Protein AF-A0A813DC75-F1 (afdb_monomer)

Foldseek 3Di:
DLVVVLLVVLVVCLVPAQVDQVNQCVQQVNPPVGSDRDDSVRQSLQWWWFWFVVHPDPDTDIDTDGDDDDPVVVVCLVVCVPCHPLGTQTSVLVVQQVVVCVVVVPDVPVVPPPDDSVNVQCCCCVVPVRHSCVRSVVSSVSNVVSCVVRPNDDLVNDQWDADPQWTAGSPPRHTDNVDGPVNVVVVVCLVVVLVVFDADPVRHGDDDDPPCPPPDPVPPPDPPD

Secondary structure (DSSP, 8-state):
-HHHHHHHHHHHHIIIIIT-HHHHHHHTTT-GGGSSPPPHHHHHHTEEEEEESS-SSSS---EEEESSPPHHHHHHHHTT-SS-TTTEEEHHHHHHHHHHHHHTT--GGG--TT--HHHHHHHHHHHH---HHHHHHHHHHHHHHHHHHH----GGG-SEEEETTEEEETTT--EETT--HHHHHHHHHHHHHTTTPPB-TTSPBPS-S-S---SSGGGS--S--

Organism: Polarella glacialis (NCBI:txid89957)

Sequence (225 aa):
MLELLYSSAAKACLENYWRDESFREFYLGGKAKWKKLPNESELLAMTVAGMNYPPSQYQLHLQFIHGPLLPFHYALFLEGGHFHYKRFFPYSFLLASLKALEDDNRDFRHCHPDYDIDFIIDEMEKFYGISYDTHWHAMISQTKQMQETYAPWVEKDLEYRIVGNQAFDAQTGFHHPEITVKSLQTSDVKRIQSYGRPYDTDEKPSGGYYNFPAENPKELQDWTE

Radius of gyration: 20.56 Å; Cα contacts (8 Å, |Δi|>4): 202; chains: 1; bounding box: 59×41×56 Å

Structure (mmCIF, N/CA/C/O backbone):
data_AF-A0A813DC75-F1
#
_entry.id   AF-A0A813DC75-F1
#
loop_
_atom_site.group_PDB
_atom_site.id
_atom_site.type_symbol
_atom_site.label_atom_id
_atom_site.label_alt_id
_atom_site.label_comp_id
_atom_site.label_asym_id
_atom_site.label_entity_id
_atom_site.label_seq_id
_atom_site.pdbx_PDB_ins_code
_atom_site.Cartn_x
_atom_site.Cartn_y
_atom_site.Cartn_z
_atom_site.occupancy
_atom_site.B_iso_or_equiv
_atom_site.auth_seq_id
_atom_site.auth_comp_id
_atom_site.auth_asym_id
_atom_site.auth_atom_id
_atom_site.pdbx_PDB_model_num
ATOM 1 N N . MET A 1 1 ? -6.627 7.542 18.689 1.00 66.19 1 MET A N 1
ATOM 2 C CA . MET A 1 1 ? -5.455 6.669 18.431 1.00 66.19 1 MET A CA 1
ATOM 3 C C . MET A 1 1 ? -5.089 6.527 16.949 1.00 66.19 1 MET A C 1
ATOM 5 O O . MET A 1 1 ? -4.053 7.041 16.545 1.00 66.19 1 MET A O 1
ATOM 9 N N . LEU A 1 2 ? -5.897 5.854 16.118 1.00 67.56 2 LEU A N 1
ATOM 10 C CA . LEU A 1 2 ? -5.494 5.511 14.743 1.00 67.56 2 LEU A CA 1
ATOM 11 C C . LEU A 1 2 ? -5.197 6.722 13.848 1.00 67.56 2 LEU A C 1
ATOM 13 O O . LEU A 1 2 ? -4.273 6.652 13.042 1.00 67.56 2 LEU A O 1
ATOM 17 N N . GLU A 1 3 ? -5.948 7.820 13.965 1.00 74.56 3 GLU A N 1
ATOM 18 C CA . GLU A 1 3 ? -5.697 9.047 13.185 1.00 74.56 3 GLU A CA 1
ATOM 19 C C . GLU A 1 3 ? -4.359 9.697 13.555 1.00 74.56 3 GLU A C 1
ATOM 21 O O . GLU A 1 3 ? -3.618 10.149 12.682 1.00 74.56 3 GLU A O 1
ATOM 26 N N . LEU A 1 4 ? -4.012 9.677 14.846 1.00 77.69 4 LEU A N 1
ATOM 27 C CA . LEU A 1 4 ? -2.727 10.165 15.336 1.00 77.69 4 LEU A CA 1
ATOM 28 C C . LEU A 1 4 ? -1.582 9.311 14.787 1.00 77.69 4 LEU A C 1
ATOM 30 O O . LEU A 1 4 ? -0.591 9.858 14.319 1.00 77.69 4 LEU A O 1
ATOM 34 N N . LEU A 1 5 ? -1.745 7.984 14.775 1.00 75.56 5 LEU A N 1
ATOM 35 C CA . LEU A 1 5 ? -0.757 7.062 14.212 1.00 75.56 5 LEU A CA 1
ATOM 36 C C . LEU A 1 5 ? -0.547 7.304 12.708 1.00 75.56 5 LEU A C 1
ATOM 38 O O . LEU A 1 5 ? 0.587 7.318 12.234 1.00 75.56 5 LEU A O 1
ATOM 42 N N . TYR A 1 6 ? -1.629 7.574 11.976 1.00 75.44 6 TYR A N 1
ATOM 43 C CA . TYR A 1 6 ? -1.592 7.892 10.548 1.00 75.44 6 TYR A CA 1
ATOM 44 C C . TYR A 1 6 ? -0.864 9.220 10.263 1.00 75.44 6 TYR A C 1
ATOM 46 O O . TYR A 1 6 ? 0.012 9.274 9.398 1.00 75.44 6 TYR A O 1
ATOM 54 N N . SER A 1 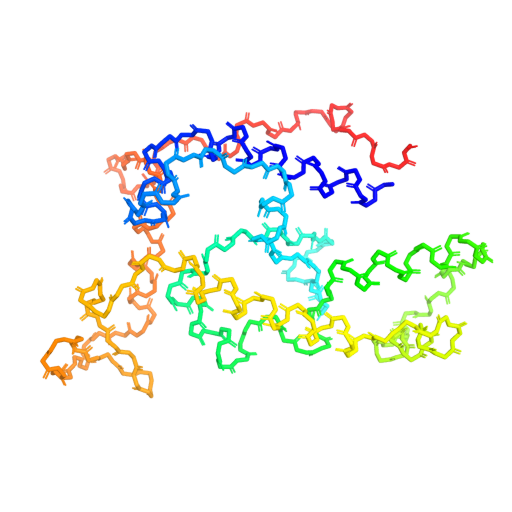7 ? -1.155 10.271 11.042 1.00 78.94 7 SER A N 1
ATOM 55 C CA . SER A 1 7 ? -0.458 11.567 10.963 1.00 78.94 7 SER A CA 1
ATOM 56 C C . SER A 1 7 ? 1.021 11.454 11.350 1.00 78.94 7 SER A C 1
ATOM 58 O O . SER A 1 7 ? 1.891 11.996 10.667 1.00 78.94 7 SER A O 1
ATOM 60 N N . SER A 1 8 ? 1.338 10.714 12.416 1.00 81.19 8 SER A N 1
ATOM 61 C CA . SER A 1 8 ? 2.719 10.504 12.865 1.00 81.19 8 SER A CA 1
ATOM 62 C C . SER A 1 8 ? 3.550 9.732 11.839 1.00 81.19 8 SER A C 1
ATOM 64 O O . SER A 1 8 ? 4.699 10.100 11.597 1.00 81.19 8 SER A O 1
ATOM 66 N N . ALA A 1 9 ? 2.973 8.727 11.171 1.00 79.94 9 ALA A N 1
ATOM 67 C CA . ALA A 1 9 ? 3.636 8.026 10.070 1.00 79.94 9 ALA A CA 1
ATOM 68 C C . ALA A 1 9 ? 3.943 8.973 8.896 1.00 79.94 9 ALA A C 1
ATOM 70 O O . ALA A 1 9 ? 5.069 8.997 8.393 1.00 79.94 9 ALA A O 1
ATOM 71 N N . ALA A 1 10 ? 2.980 9.816 8.505 1.00 81.62 10 ALA A N 1
ATOM 72 C CA . ALA A 1 10 ? 3.176 10.807 7.448 1.00 81.62 10 ALA A CA 1
ATOM 73 C C . ALA A 1 10 ? 4.284 11.815 7.795 1.00 81.62 10 ALA A C 1
ATOM 75 O O . ALA A 1 10 ? 5.153 12.088 6.964 1.00 81.62 10 ALA A O 1
ATOM 76 N N . LYS A 1 11 ? 4.302 12.322 9.035 1.00 81.50 11 LYS A N 1
ATOM 77 C CA . LYS A 1 11 ? 5.344 13.232 9.539 1.00 81.50 11 LYS A CA 1
ATOM 78 C C . LYS A 1 11 ? 6.722 12.582 9.538 1.00 81.50 11 LYS A C 1
ATOM 80 O O . LYS A 1 11 ? 7.661 13.167 9.003 1.00 81.50 11 LYS A O 1
ATOM 85 N N . ALA A 1 12 ? 6.835 11.356 10.048 1.00 82.00 12 ALA A N 1
ATOM 86 C CA . ALA A 1 12 ? 8.095 10.621 10.056 1.00 82.00 12 ALA A CA 1
ATOM 87 C C . ALA A 1 12 ? 8.636 10.420 8.633 1.00 82.00 12 ALA A C 1
ATOM 89 O O . ALA A 1 12 ? 9.831 10.592 8.387 1.00 82.00 12 ALA A O 1
ATOM 90 N N . CYS A 1 13 ? 7.772 10.103 7.669 1.00 80.44 13 CYS A N 1
ATOM 91 C CA . CYS A 1 13 ? 8.203 9.971 6.284 1.00 80.44 13 CYS A CA 1
ATOM 92 C C . CYS A 1 13 ? 8.558 11.314 5.643 1.00 80.44 13 CYS A C 1
ATOM 94 O O . CYS A 1 13 ? 9.516 11.377 4.866 1.00 80.44 13 CYS A O 1
ATOM 96 N N . LEU A 1 14 ? 7.824 12.382 5.972 1.00 81.44 14 LEU A N 1
ATOM 97 C CA . LEU A 1 14 ? 8.143 13.735 5.528 1.00 81.44 14 LEU A CA 1
ATOM 98 C C . LEU A 1 14 ? 9.561 14.121 5.961 1.00 81.44 14 LEU A C 1
ATOM 100 O O . LEU A 1 14 ? 10.358 14.577 5.145 1.00 81.44 14 LEU A O 1
ATOM 104 N N . GLU A 1 15 ? 9.872 13.918 7.238 1.00 80.38 15 GLU A N 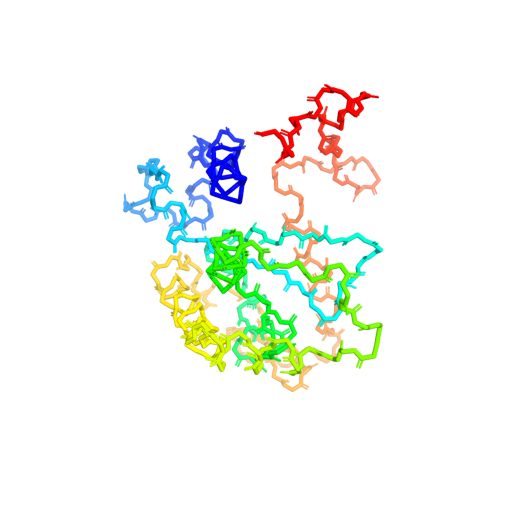1
ATOM 105 C CA . GLU A 1 15 ? 11.137 14.324 7.847 1.00 80.38 15 GLU A CA 1
ATOM 106 C C . GLU A 1 15 ? 12.329 13.502 7.362 1.00 80.38 15 GLU A C 1
ATOM 108 O O . GLU A 1 15 ? 13.376 14.081 7.080 1.00 80.38 15 GLU A O 1
ATOM 113 N N . ASN A 1 16 ? 12.162 12.184 7.223 1.00 78.50 16 ASN A N 1
ATOM 114 C CA . ASN A 1 16 ? 13.276 11.278 6.937 1.00 78.50 16 ASN A CA 1
ATOM 115 C C . ASN A 1 16 ? 13.538 11.041 5.444 1.00 78.50 16 ASN A C 1
ATOM 117 O O . ASN A 1 16 ? 14.659 10.690 5.086 1.00 78.50 16 ASN A O 1
ATOM 121 N N . TYR A 1 17 ? 12.532 11.206 4.579 1.00 79.50 17 TYR A N 1
ATOM 122 C CA . TYR A 1 17 ? 12.660 10.881 3.152 1.00 79.50 17 TYR A CA 1
ATOM 123 C C . TYR A 1 17 ? 12.242 12.047 2.268 1.00 79.50 17 TYR A C 1
ATOM 125 O O . TYR A 1 17 ? 13.025 12.533 1.455 1.00 79.50 17 TYR A O 1
ATOM 133 N N . TRP A 1 18 ? 11.015 12.545 2.434 1.00 81.31 18 TRP A N 1
ATOM 134 C CA . TRP A 1 18 ? 10.460 13.492 1.469 1.00 81.31 18 TRP A CA 1
ATOM 135 C C . TRP A 1 18 ? 11.077 14.883 1.548 1.00 81.31 18 TRP A C 1
ATOM 137 O O . TRP A 1 18 ? 10.963 15.615 0.572 1.00 81.31 18 TRP A O 1
ATOM 147 N N . ARG A 1 19 ? 11.749 15.267 2.640 1.00 83.62 19 ARG A N 1
ATOM 148 C CA . ARG A 1 19 ? 12.525 16.519 2.712 1.00 83.62 19 ARG A CA 1
ATOM 149 C C . ARG A 1 19 ? 13.778 16.515 1.839 1.00 83.62 19 ARG A C 1
ATOM 151 O O . ARG A 1 19 ? 14.157 17.589 1.370 1.00 83.62 19 ARG A O 1
ATOM 158 N N . ASP A 1 20 ? 14.359 15.356 1.546 1.00 81.88 20 ASP A N 1
ATOM 159 C CA . ASP A 1 20 ? 15.506 15.253 0.642 1.00 81.88 20 ASP A CA 1
ATOM 160 C C . ASP A 1 20 ? 15.058 15.485 -0.812 1.00 81.88 20 ASP A C 1
ATOM 162 O O . ASP A 1 20 ? 14.290 14.715 -1.388 1.00 81.88 20 ASP A O 1
ATOM 166 N N . GLU A 1 21 ? 15.511 16.592 -1.405 1.00 81.12 21 GLU A N 1
ATOM 167 C CA . GLU A 1 21 ? 15.206 16.931 -2.798 1.00 81.12 21 GLU A CA 1
ATOM 168 C C . GLU A 1 21 ? 15.752 15.894 -3.776 1.00 81.12 21 GLU A C 1
ATOM 170 O O . GLU A 1 21 ? 15.044 15.530 -4.711 1.00 81.12 21 GLU A O 1
ATOM 175 N N . SER A 1 22 ? 16.942 15.351 -3.516 1.00 78.75 22 SER A N 1
ATOM 176 C CA . SER A 1 22 ? 17.557 14.329 -4.367 1.00 78.75 22 SER A CA 1
ATOM 177 C C . SER A 1 22 ? 16.711 13.060 -4.371 1.00 78.75 22 SER A C 1
ATOM 179 O O . SER A 1 22 ? 16.468 12.474 -5.428 1.00 78.75 22 SER A O 1
ATOM 181 N N . PHE A 1 23 ? 16.197 12.669 -3.199 1.00 79.31 23 PHE A N 1
ATOM 182 C CA . PHE A 1 23 ? 15.253 11.560 -3.087 1.00 79.31 23 PHE A CA 1
ATOM 183 C C . PHE A 1 23 ? 13.976 11.835 -3.886 1.00 79.31 23 PHE A C 1
ATOM 185 O O . PHE A 1 23 ? 13.571 10.987 -4.677 1.00 79.31 23 PHE A O 1
ATOM 192 N N . ARG A 1 24 ? 13.357 13.017 -3.738 1.00 80.44 24 ARG A N 1
ATOM 193 C CA . ARG A 1 24 ? 12.135 13.372 -4.486 1.00 80.44 24 ARG A CA 1
ATOM 194 C C . ARG A 1 24 ? 12.358 13.356 -5.995 1.00 80.44 24 ARG A C 1
ATOM 196 O O . ARG A 1 24 ? 11.537 12.806 -6.727 1.00 80.44 24 ARG A O 1
ATOM 203 N N . GLU A 1 25 ? 13.448 13.958 -6.463 1.00 77.06 25 GLU A N 1
ATOM 204 C CA . GLU A 1 25 ? 13.780 14.022 -7.887 1.00 77.06 25 GLU A CA 1
ATOM 205 C C . GLU A 1 25 ? 14.003 12.629 -8.467 1.00 77.06 25 GLU A C 1
ATOM 207 O O . GLU A 1 25 ? 13.462 12.326 -9.530 1.00 77.06 25 GLU A O 1
ATOM 212 N N . PHE A 1 26 ? 14.727 11.769 -7.752 1.00 75.88 26 PHE A N 1
ATOM 213 C CA . PHE A 1 26 ? 14.934 10.384 -8.152 1.00 75.88 26 PHE A CA 1
ATOM 214 C C . PHE A 1 26 ? 13.619 9.592 -8.147 1.00 75.88 26 PHE A C 1
ATOM 216 O O . PHE A 1 26 ? 13.225 9.026 -9.167 1.00 75.88 26 PHE A O 1
ATOM 223 N N . TYR A 1 27 ? 12.904 9.597 -7.020 1.00 75.44 27 TYR A N 1
ATOM 224 C CA . TYR A 1 27 ? 11.705 8.787 -6.797 1.00 75.44 27 TYR A CA 1
ATOM 225 C C . TYR A 1 27 ? 10.516 9.204 -7.673 1.00 75.44 27 TYR A C 1
ATOM 227 O O . TYR A 1 27 ? 9.668 8.374 -7.989 1.00 75.44 27 TYR A O 1
ATOM 235 N N . LEU A 1 28 ? 10.445 10.474 -8.089 1.00 74.88 28 LEU A N 1
ATOM 236 C CA . LEU A 1 28 ? 9.362 11.019 -8.919 1.00 74.88 28 LEU A CA 1
ATOM 237 C C . LEU A 1 28 ? 9.824 11.474 -10.318 1.00 74.88 28 LEU A C 1
ATOM 239 O O . LEU A 1 28 ? 9.065 12.126 -11.048 1.00 74.88 28 LEU A O 1
ATOM 243 N N . GLY A 1 29 ? 11.040 11.098 -10.727 1.00 72.06 29 GLY A N 1
ATOM 244 C CA . GLY A 1 29 ? 11.541 11.248 -12.098 1.00 72.06 29 GLY A CA 1
ATOM 245 C C . GLY A 1 29 ? 11.722 12.693 -12.563 1.00 72.06 29 GLY A C 1
ATOM 246 O O . GLY A 1 29 ? 11.469 12.999 -13.728 1.00 72.06 29 GLY A O 1
ATOM 247 N N . GLY A 1 30 ? 12.081 13.605 -11.655 1.00 66.12 30 GLY A N 1
ATOM 248 C CA . GLY A 1 30 ? 12.470 14.986 -11.971 1.00 66.12 30 GLY A CA 1
ATOM 249 C C . GLY A 1 30 ? 11.386 15.873 -12.606 1.00 66.12 30 GLY A C 1
ATOM 250 O O . GLY A 1 30 ? 11.683 16.987 -13.042 1.00 66.12 30 GLY A O 1
ATOM 251 N N . LYS A 1 31 ? 10.124 15.424 -12.683 1.00 66.38 31 LYS A N 1
ATOM 252 C CA . LYS A 1 31 ? 9.025 16.219 -13.261 1.00 66.38 31 LYS A CA 1
ATOM 253 C C . LYS A 1 31 ? 8.756 17.454 -12.388 1.00 66.38 31 LYS A C 1
ATOM 255 O O . LYS A 1 31 ? 8.614 17.345 -11.174 1.00 66.38 31 LYS A O 1
ATOM 260 N N . ALA A 1 32 ? 8.612 18.627 -13.016 1.00 53.28 32 ALA A N 1
ATOM 261 C CA . ALA A 1 32 ? 8.507 19.932 -12.343 1.00 53.28 32 ALA A CA 1
ATOM 262 C C . ALA A 1 32 ? 7.423 20.017 -11.248 1.00 53.28 32 ALA A C 1
ATOM 264 O O . ALA A 1 32 ? 7.605 20.736 -10.268 1.00 53.28 32 ALA A O 1
ATOM 265 N N . LYS A 1 33 ? 6.335 19.241 -11.372 1.00 60.28 33 LYS A N 1
ATOM 266 C CA . LYS A 1 33 ? 5.274 19.144 -10.354 1.00 60.28 33 LYS A CA 1
ATOM 267 C C . LYS A 1 33 ? 5.756 18.633 -8.983 1.00 60.28 33 LYS A C 1
ATOM 269 O O . LYS A 1 33 ? 5.045 18.822 -8.006 1.00 60.28 33 LYS A O 1
ATOM 274 N N . TRP A 1 34 ? 6.961 18.063 -8.891 1.00 63.62 34 TRP A N 1
ATOM 275 C CA . TRP A 1 34 ? 7.454 17.356 -7.703 1.00 63.62 34 TRP A CA 1
ATOM 276 C C . TRP A 1 34 ? 8.724 17.927 -7.068 1.00 63.62 34 TRP A C 1
ATOM 278 O O . TRP A 1 34 ? 9.240 17.366 -6.104 1.00 63.62 34 TRP A O 1
ATOM 288 N N . LYS A 1 35 ? 9.215 19.073 -7.555 1.00 62.66 35 LYS A N 1
ATOM 289 C CA . LYS A 1 35 ? 10.288 19.801 -6.855 1.00 62.66 35 LYS A CA 1
ATOM 290 C C . LYS A 1 35 ? 9.801 20.370 -5.516 1.00 62.66 35 LYS A C 1
ATOM 292 O O . LYS A 1 35 ? 10.579 20.506 -4.572 1.00 62.66 35 LYS A O 1
ATOM 297 N N . LYS A 1 36 ? 8.496 20.651 -5.411 1.00 75.38 36 LYS A N 1
ATOM 298 C CA . LYS A 1 36 ? 7.852 21.104 -4.177 1.00 75.38 36 LYS A CA 1
ATOM 299 C C . LYS A 1 36 ? 7.686 19.936 -3.201 1.00 75.38 36 LYS A C 1
ATOM 301 O O . LYS A 1 36 ? 7.210 18.871 -3.581 1.00 75.38 36 LYS A O 1
ATOM 306 N N . LEU A 1 37 ? 8.055 20.170 -1.944 1.00 78.19 37 LEU A N 1
ATOM 307 C CA . LEU A 1 37 ? 7.788 19.260 -0.833 1.00 78.19 37 LEU A CA 1
ATOM 308 C C . LEU A 1 37 ? 6.268 19.019 -0.715 1.00 78.19 37 LEU A C 1
ATOM 310 O O . LEU A 1 37 ? 5.541 20.011 -0.578 1.00 78.19 37 LEU A O 1
ATOM 314 N N . PRO A 1 38 ? 5.782 17.762 -0.768 1.00 79.12 38 PRO A N 1
ATOM 315 C CA . PRO A 1 38 ? 4.373 17.479 -0.532 1.00 79.12 38 PRO A CA 1
ATOM 316 C C . PRO A 1 38 ? 3.990 17.853 0.901 1.00 79.12 38 PRO A C 1
ATOM 318 O O . PRO A 1 38 ? 4.768 17.670 1.840 1.00 79.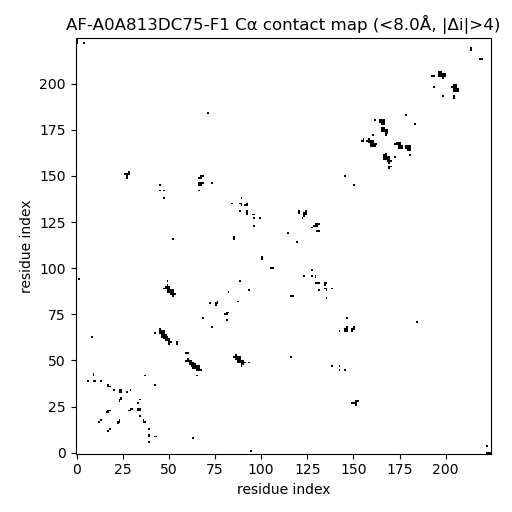12 38 PRO A O 1
ATOM 321 N N . ASN A 1 39 ? 2.787 18.387 1.074 1.00 82.88 39 ASN A N 1
ATOM 322 C CA . ASN A 1 39 ? 2.206 18.555 2.400 1.00 82.88 39 ASN A CA 1
ATOM 323 C C . ASN A 1 39 ? 1.646 17.220 2.930 1.00 82.88 39 ASN A C 1
ATOM 325 O O . ASN A 1 39 ? 1.558 16.235 2.198 1.00 82.88 39 ASN A O 1
ATOM 329 N N . GLU A 1 40 ? 1.246 17.191 4.204 1.00 80.94 40 GLU A N 1
ATOM 330 C CA . GLU A 1 40 ? 0.720 15.981 4.853 1.00 80.94 40 GLU A CA 1
ATOM 331 C C . GLU A 1 40 ? -0.463 15.370 4.085 1.00 80.94 40 GLU A C 1
ATOM 333 O O . GLU A 1 40 ? -0.455 14.177 3.810 1.00 80.94 40 GLU A O 1
ATOM 338 N N . SER A 1 41 ? -1.432 16.176 3.641 1.00 81.56 41 SER A N 1
ATOM 339 C CA . SER A 1 41 ? -2.591 15.675 2.891 1.00 81.56 41 SER A CA 1
ATOM 340 C C . SER A 1 41 ? -2.205 15.059 1.545 1.00 81.56 41 SER A C 1
ATOM 342 O O . SER A 1 41 ? -2.834 14.093 1.118 1.00 81.56 41 SER A O 1
ATOM 344 N N . GLU A 1 42 ? -1.199 15.614 0.867 1.00 81.81 42 GLU A N 1
ATOM 345 C CA . GLU A 1 42 ? -0.693 15.065 -0.396 1.00 81.81 42 GLU A CA 1
ATOM 346 C C . GLU A 1 42 ? 0.014 13.726 -0.163 1.00 81.81 42 GLU A C 1
ATOM 348 O O . GLU A 1 42 ? -0.211 12.786 -0.922 1.00 81.81 42 GLU A O 1
ATOM 353 N N . LEU A 1 43 ? 0.800 13.607 0.914 1.00 83.00 43 LEU A N 1
ATOM 354 C CA . LEU A 1 43 ? 1.415 12.336 1.303 1.00 83.00 43 LEU A CA 1
ATOM 355 C C . LEU A 1 43 ? 0.365 11.278 1.627 1.00 83.00 43 LEU A C 1
ATOM 357 O O . LEU A 1 43 ? 0.451 10.169 1.113 1.00 83.00 43 LEU A O 1
ATOM 361 N N . LEU A 1 44 ? -0.659 11.632 2.405 1.00 82.88 44 LEU A N 1
ATOM 362 C CA . LEU A 1 44 ? -1.735 10.704 2.752 1.00 82.88 44 LEU A CA 1
ATOM 363 C C . LEU A 1 44 ? -2.532 10.241 1.527 1.00 82.88 44 LEU A C 1
ATOM 365 O O . LEU A 1 44 ? -2.936 9.081 1.467 1.00 82.88 44 LEU A O 1
ATOM 369 N N . ALA A 1 45 ? -2.728 11.113 0.534 1.00 82.31 45 ALA A N 1
ATOM 370 C CA . ALA A 1 45 ? -3.363 10.742 -0.732 1.00 82.31 45 ALA A CA 1
ATOM 371 C C . ALA A 1 45 ? -2.509 9.759 -1.556 1.00 82.31 45 ALA A C 1
ATOM 373 O O . ALA A 1 45 ? -3.052 8.983 -2.345 1.00 82.31 45 ALA A O 1
ATOM 374 N N . MET A 1 46 ? -1.191 9.770 -1.346 1.00 84.88 46 MET A N 1
ATOM 375 C CA . MET A 1 46 ? -0.220 8.853 -1.944 1.00 84.88 46 MET A CA 1
ATOM 376 C C . MET A 1 46 ? 0.067 7.624 -1.072 1.00 84.88 46 MET A C 1
ATOM 378 O O . MET A 1 46 ? 0.994 6.874 -1.377 1.00 84.88 46 MET A O 1
ATOM 382 N N . THR A 1 47 ? -0.686 7.405 0.005 1.00 89.94 47 THR A N 1
ATOM 383 C CA . THR A 1 47 ? -0.473 6.270 0.903 1.00 89.94 47 THR A CA 1
ATOM 384 C C . THR A 1 47 ? -1.517 5.189 0.679 1.00 89.94 47 THR A C 1
ATOM 386 O O . THR A 1 47 ? -2.721 5.436 0.729 1.00 89.94 47 THR A O 1
ATOM 389 N N . VAL A 1 48 ? -1.042 3.956 0.523 1.00 93.69 48 VAL A N 1
ATOM 390 C CA . VAL A 1 48 ? -1.838 2.745 0.719 1.00 93.69 48 VAL A CA 1
ATOM 391 C C . VAL A 1 48 ? -1.545 2.222 2.116 1.00 93.69 48 VAL A C 1
ATOM 393 O O . VAL A 1 48 ? -0.392 1.940 2.450 1.00 93.69 48 VAL A O 1
ATOM 396 N N . ALA A 1 49 ? -2.582 2.093 2.938 1.00 93.62 49 ALA A N 1
ATOM 397 C CA . ALA A 1 49 ? -2.429 1.617 4.301 1.00 93.62 49 ALA A CA 1
ATOM 398 C C . ALA A 1 49 ? -3.501 0.618 4.707 1.00 93.62 49 ALA A C 1
ATOM 400 O O . ALA A 1 49 ? -4.655 0.705 4.283 1.00 93.62 49 ALA A O 1
ATOM 401 N N . GLY A 1 50 ? -3.111 -0.315 5.568 1.00 94.25 50 GLY A N 1
ATOM 402 C CA . GLY A 1 50 ? -3.982 -1.379 6.041 1.00 94.25 50 GLY A CA 1
ATOM 403 C C . GLY A 1 50 ? -3.220 -2.502 6.727 1.00 94.25 50 GLY A C 1
ATOM 404 O O . GLY A 1 50 ? -2.012 -2.415 6.944 1.00 94.25 50 GLY A O 1
ATOM 405 N N . MET A 1 51 ? -3.935 -3.557 7.094 1.00 93.69 51 MET A N 1
ATOM 406 C CA . MET A 1 51 ? -3.379 -4.719 7.790 1.00 93.69 51 MET A CA 1
ATOM 407 C C . MET A 1 51 ? -3.690 -5.997 7.021 1.00 93.69 51 MET A C 1
ATOM 409 O O . MET A 1 51 ? -4.728 -6.095 6.373 1.00 93.69 51 MET A O 1
ATOM 413 N N . ASN A 1 52 ? -2.809 -6.991 7.110 1.00 93.12 52 ASN A N 1
ATOM 414 C CA . ASN A 1 52 ? -3.082 -8.308 6.542 1.00 93.12 52 ASN A CA 1
ATOM 415 C C . ASN A 1 52 ? -3.776 -9.231 7.549 1.00 93.12 52 ASN A C 1
ATOM 417 O 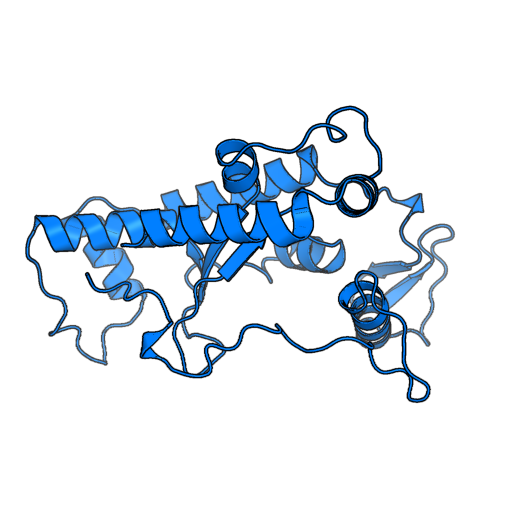O . ASN A 1 52 ? -3.419 -9.258 8.727 1.00 93.12 52 ASN A O 1
ATOM 421 N N . TYR A 1 53 ? -4.693 -10.049 7.040 1.00 89.69 53 TYR A N 1
ATOM 422 C CA . TYR A 1 53 ? -5.285 -11.201 7.698 1.00 89.69 53 TYR A CA 1
ATOM 423 C C . TYR A 1 53 ? -5.006 -12.489 6.887 1.00 89.69 53 TYR A C 1
ATOM 425 O O . TYR A 1 53 ? -5.285 -12.559 5.681 1.00 89.69 53 TYR A O 1
ATOM 433 N N . PRO A 1 54 ? -4.453 -13.535 7.526 1.00 89.12 54 PRO A N 1
ATOM 434 C CA . PRO A 1 54 ? -3.676 -13.447 8.765 1.00 89.12 54 PRO A CA 1
ATOM 435 C C . PRO A 1 54 ? -2.429 -12.552 8.578 1.00 89.12 54 PRO A C 1
ATOM 437 O O . PRO A 1 54 ? -1.959 -12.394 7.442 1.00 89.12 54 PRO A O 1
ATOM 440 N N . PRO A 1 55 ? -1.863 -11.981 9.658 1.00 85.62 55 PRO A N 1
ATOM 441 C CA . PRO A 1 55 ? -0.604 -11.251 9.572 1.00 85.62 55 PRO A CA 1
ATOM 442 C C . PRO A 1 55 ? 0.530 -12.196 9.149 1.00 85.62 55 PRO A C 1
ATOM 444 O O . PRO A 1 55 ? 0.584 -13.358 9.543 1.00 85.62 55 PRO A O 1
ATOM 447 N N . SER A 1 56 ? 1.468 -11.691 8.347 1.00 75.81 56 SER A N 1
ATOM 448 C CA . SER A 1 56 ? 2.658 -12.441 7.910 1.00 75.81 56 SER A CA 1
ATOM 449 C C . SER A 1 56 ? 3.717 -12.627 9.008 1.00 75.81 56 SER A C 1
ATOM 451 O O . SER A 1 56 ? 4.704 -13.329 8.801 1.00 75.81 56 SER A O 1
ATOM 453 N N . GLN A 1 57 ? 3.531 -11.986 10.163 1.00 78.31 57 GLN A N 1
ATOM 454 C CA . GLN A 1 57 ? 4.404 -12.033 11.333 1.00 78.31 57 GLN A CA 1
ATOM 455 C C . GLN A 1 57 ? 3.557 -12.275 12.589 1.00 78.31 57 GLN A C 1
ATOM 457 O O . GLN A 1 57 ? 2.341 -12.110 12.563 1.00 78.31 57 GLN A O 1
ATOM 462 N N . TYR A 1 58 ? 4.199 -12.613 13.710 1.00 77.94 58 TYR A N 1
ATOM 463 C CA . TYR A 1 58 ? 3.521 -12.865 14.992 1.00 77.94 58 TYR A CA 1
ATOM 464 C C . TYR A 1 58 ? 2.870 -11.625 15.629 1.00 77.94 58 TYR A C 1
ATOM 466 O O . TYR A 1 58 ? 2.228 -11.737 16.669 1.00 77.94 58 TYR A O 1
ATOM 474 N N 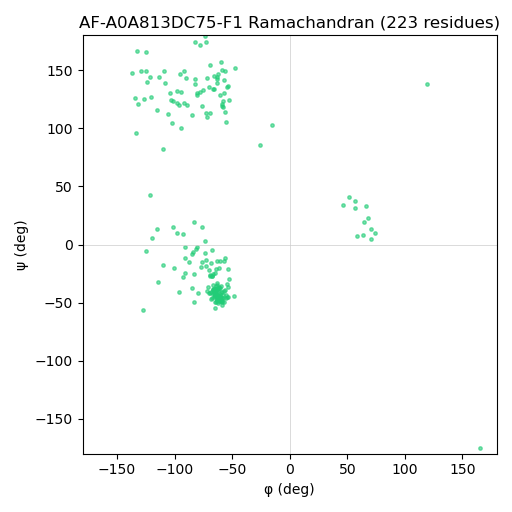. GLN A 1 59 ? 3.044 -10.445 15.033 1.00 78.69 59 GLN A N 1
ATOM 475 C CA . GLN A 1 59 ? 2.503 -9.181 15.519 1.00 78.69 59 GLN A CA 1
ATOM 476 C C . GLN A 1 59 ? 1.599 -8.546 14.460 1.00 78.69 59 GLN A C 1
ATOM 478 O O . GLN A 1 59 ? 1.876 -8.607 13.254 1.00 78.69 59 GLN A O 1
ATOM 483 N N . LEU A 1 60 ? 0.528 -7.902 14.931 1.00 81.25 60 LEU A N 1
ATOM 484 C CA . LEU A 1 60 ? -0.265 -6.992 14.113 1.00 81.25 60 LEU A CA 1
ATOM 485 C C . LEU A 1 60 ? 0.636 -5.851 13.650 1.00 81.25 60 LEU A C 1
ATOM 487 O O . LEU A 1 60 ? 1.311 -5.214 14.456 1.00 81.25 60 LEU A O 1
ATOM 491 N N . HIS A 1 61 ? 0.643 -5.597 12.348 1.00 84.69 61 HIS A N 1
ATOM 492 C CA . HIS A 1 61 ? 1.415 -4.515 11.763 1.00 84.69 61 HIS A CA 1
ATOM 493 C C . HIS A 1 61 ? 0.545 -3.753 10.772 1.00 84.69 61 HIS A C 1
ATOM 495 O O . HIS A 1 61 ? -0.036 -4.334 9.852 1.00 84.69 61 HIS A O 1
ATOM 501 N N . LEU A 1 62 ? 0.473 -2.437 10.965 1.00 86.69 62 LEU A N 1
ATOM 502 C CA . LEU A 1 62 ? -0.079 -1.543 9.963 1.00 86.69 62 LEU A CA 1
ATOM 503 C C . LEU A 1 62 ? 0.964 -1.363 8.862 1.00 86.69 62 LEU A C 1
ATOM 505 O O . LEU A 1 62 ? 2.064 -0.870 9.102 1.00 86.69 62 LEU A O 1
ATOM 509 N N . GLN A 1 63 ? 0.610 -1.756 7.647 1.00 90.12 63 GLN A N 1
ATOM 510 C CA . GLN A 1 63 ? 1.373 -1.410 6.460 1.00 90.12 63 GLN A CA 1
ATOM 511 C C . GLN A 1 63 ? 1.045 0.033 6.087 1.00 90.12 63 GLN A C 1
ATOM 513 O O . GLN A 1 63 ? -0.126 0.404 6.041 1.00 90.12 63 GLN A O 1
ATOM 518 N N . PHE A 1 64 ? 2.076 0.838 5.837 1.00 88.75 64 PHE A N 1
ATOM 519 C CA . PHE A 1 64 ? 1.957 2.238 5.436 1.00 88.75 64 PHE A CA 1
ATOM 520 C C . PHE A 1 64 ? 2.905 2.475 4.258 1.00 88.75 64 PHE A C 1
ATOM 522 O O . PHE A 1 64 ? 4.115 2.623 4.431 1.00 88.75 64 PHE A O 1
ATOM 529 N N . ILE A 1 65 ? 2.363 2.399 3.045 1.00 89.12 65 ILE A N 1
ATOM 530 C CA . ILE A 1 65 ? 3.134 2.296 1.805 1.00 89.12 65 ILE A CA 1
ATOM 531 C C . ILE A 1 65 ? 2.895 3.553 0.978 1.00 89.12 65 ILE A C 1
ATOM 533 O O . ILE A 1 65 ? 1.783 3.782 0.512 1.00 89.12 65 ILE A O 1
ATOM 537 N N . HIS A 1 66 ? 3.944 4.344 0.755 1.00 86.81 66 HIS A N 1
ATOM 538 C CA . HIS A 1 66 ? 3.877 5.479 -0.163 1.00 86.81 66 HIS A CA 1
ATOM 539 C C . HIS A 1 66 ? 4.040 5.023 -1.611 1.00 86.81 66 HIS A C 1
ATOM 541 O O . HIS A 1 66 ? 4.994 4.318 -1.946 1.00 86.81 66 HIS A O 1
ATOM 547 N N . GLY A 1 67 ? 3.145 5.468 -2.484 1.00 86.38 67 GLY A N 1
ATOM 548 C CA . GLY A 1 67 ? 3.289 5.284 -3.916 1.00 86.38 67 GLY A CA 1
ATOM 549 C C . GLY A 1 67 ? 4.190 6.319 -4.593 1.00 86.38 67 GLY A C 1
ATOM 550 O O . GLY A 1 67 ? 4.617 7.289 -3.966 1.00 86.38 67 GLY A O 1
ATOM 551 N N . PRO A 1 68 ? 4.457 6.133 -5.897 1.00 87.62 68 PRO A N 1
ATOM 552 C CA . PRO A 1 68 ? 3.982 5.015 -6.719 1.00 87.62 68 PRO A CA 1
ATOM 553 C C . PRO A 1 68 ? 4.643 3.687 -6.324 1.00 87.62 68 PRO A C 1
ATOM 555 O O . PRO A 1 68 ? 5.752 3.668 -5.798 1.00 87.62 68 PRO A O 1
ATOM 558 N N . LEU A 1 69 ? 3.973 2.564 -6.583 1.00 89.06 69 LEU A N 1
ATOM 559 C CA . LEU A 1 69 ? 4.579 1.250 -6.395 1.00 89.06 69 LEU A CA 1
ATOM 560 C C . LEU A 1 69 ? 5.734 1.064 -7.391 1.00 89.06 69 LEU A C 1
ATOM 562 O O . LEU A 1 69 ? 5.669 1.498 -8.550 1.00 89.06 69 LEU A O 1
ATOM 566 N N . LEU A 1 70 ? 6.780 0.369 -6.942 1.00 85.19 70 LEU A N 1
ATOM 567 C CA . LEU A 1 70 ? 7.860 -0.100 -7.812 1.00 85.19 70 LEU A CA 1
ATOM 568 C C . LEU A 1 70 ? 7.288 -1.015 -8.909 1.00 85.19 70 LEU A C 1
ATOM 570 O O . LEU A 1 70 ? 6.311 -1.714 -8.629 1.00 85.19 70 LEU A O 1
ATOM 574 N N . PRO A 1 71 ? 7.888 -1.079 -10.115 1.00 85.12 71 PRO A N 1
ATOM 575 C CA . PRO A 1 71 ? 7.339 -1.836 -11.244 1.00 85.12 71 PRO A CA 1
ATOM 576 C C . PRO A 1 71 ? 6.915 -3.267 -10.893 1.00 85.12 71 PRO A C 1
ATOM 578 O O . PRO A 1 71 ? 5.806 -3.678 -11.220 1.00 85.12 71 PRO A O 1
ATOM 581 N N . PHE A 1 72 ? 7.746 -3.991 -10.138 1.00 84.81 72 PHE A N 1
ATOM 582 C CA . PHE A 1 72 ? 7.423 -5.337 -9.668 1.00 84.81 72 PHE A CA 1
ATOM 583 C C . PHE A 1 72 ? 6.174 -5.383 -8.771 1.00 84.81 72 PHE A C 1
ATOM 585 O O . PHE A 1 72 ? 5.277 -6.195 -8.984 1.00 84.81 72 PHE A O 1
ATOM 592 N N . HIS A 1 73 ? 6.086 -4.499 -7.774 1.00 88.25 73 HIS A N 1
ATOM 593 C CA . HIS A 1 73 ? 4.915 -4.432 -6.902 1.00 88.25 73 HIS A CA 1
ATOM 594 C C . HIS A 1 73 ? 3.675 -3.962 -7.664 1.00 88.25 73 HIS A C 1
ATOM 596 O O . HIS A 1 73 ? 2.581 -4.447 -7.404 1.00 88.25 73 HIS A O 1
ATOM 602 N N . TYR A 1 74 ? 3.823 -3.067 -8.636 1.00 91.19 74 TYR A N 1
ATOM 603 C CA . TYR A 1 74 ? 2.693 -2.670 -9.460 1.00 91.19 74 TYR A CA 1
ATOM 604 C C . TYR A 1 74 ? 2.193 -3.821 -10.345 1.00 91.19 74 TYR A C 1
ATOM 606 O O . TYR A 1 74 ? 0.987 -4.017 -10.446 1.00 91.19 74 TYR A O 1
ATOM 614 N N . ALA A 1 75 ? 3.090 -4.636 -10.907 1.00 87.69 75 ALA A N 1
ATOM 615 C CA . ALA A 1 75 ? 2.708 -5.851 -11.628 1.00 87.69 75 ALA A CA 1
ATOM 616 C C . ALA A 1 75 ? 1.938 -6.827 -10.721 1.00 87.69 75 ALA A C 1
ATOM 618 O O . ALA A 1 75 ? 0.833 -7.232 -11.069 1.00 87.69 75 ALA A O 1
ATOM 619 N N . LEU A 1 76 ? 2.446 -7.102 -9.511 1.00 88.75 76 LEU A N 1
ATOM 620 C CA . LEU A 1 76 ? 1.725 -7.913 -8.520 1.00 88.75 76 LEU A CA 1
ATOM 621 C C . LEU A 1 76 ? 0.347 -7.335 -8.184 1.00 88.75 76 LEU A C 1
ATOM 623 O O . LEU A 1 76 ? -0.611 -8.080 -8.021 1.00 88.75 76 LEU A O 1
ATOM 627 N N . PHE A 1 77 ? 0.235 -6.013 -8.068 1.00 93.94 77 PHE A N 1
ATOM 628 C CA . PHE A 1 77 ? -1.043 -5.344 -7.841 1.00 93.94 77 PHE A CA 1
ATOM 629 C C . PHE A 1 77 ? -2.022 -5.574 -8.998 1.00 93.94 77 PHE A C 1
ATOM 631 O O . PHE A 1 77 ? -3.169 -5.941 -8.751 1.00 93.94 77 PHE A O 1
ATOM 638 N N . LEU A 1 78 ? -1.575 -5.422 -10.247 1.00 90.81 78 LEU A N 1
ATOM 639 C CA . LEU A 1 78 ? -2.405 -5.664 -11.433 1.00 90.81 78 LEU A CA 1
ATOM 640 C C . LEU A 1 78 ? -2.854 -7.127 -11.553 1.00 90.81 78 LEU A C 1
ATOM 642 O O . LEU A 1 78 ? -3.958 -7.392 -12.021 1.00 90.81 78 LEU A O 1
ATOM 646 N N . GLU A 1 79 ? -2.022 -8.065 -11.106 1.00 89.69 79 GLU A N 1
ATOM 647 C CA . GLU A 1 79 ? -2.317 -9.502 -11.082 1.00 89.69 79 GLU A CA 1
ATOM 648 C C . GLU A 1 79 ? -3.177 -9.927 -9.875 1.00 89.69 79 GLU A C 1
ATOM 650 O O . GLU A 1 79 ? -3.539 -11.096 -9.756 1.00 89.69 79 GLU A O 1
ATOM 655 N N . GLY A 1 80 ? -3.502 -9.005 -8.960 1.00 89.50 80 GLY A N 1
ATOM 656 C CA . GLY A 1 80 ? -4.222 -9.310 -7.717 1.00 89.50 80 GLY A CA 1
ATOM 657 C C . GLY A 1 80 ? -3.374 -10.021 -6.652 1.00 89.50 80 GLY A C 1
ATOM 658 O O . GLY A 1 80 ? -3.901 -10.476 -5.637 1.00 89.50 80 GLY A O 1
ATOM 659 N N . GLY A 1 81 ? -2.058 -10.109 -6.860 1.00 88.69 81 GLY A N 1
ATOM 660 C CA . GLY A 1 81 ? -1.084 -10.631 -5.901 1.00 88.69 81 GLY A CA 1
ATOM 661 C C . GLY A 1 81 ? -0.752 -9.666 -4.757 1.00 88.69 81 GLY A C 1
ATOM 662 O O . GLY A 1 81 ? -0.210 -10.099 -3.740 1.00 88.69 81 GLY A O 1
ATOM 663 N N . HIS A 1 82 ? -1.098 -8.380 -4.886 1.00 90.81 82 HIS A N 1
ATOM 664 C CA . HIS A 1 82 ? -1.036 -7.391 -3.802 1.00 90.81 82 HIS A CA 1
ATOM 665 C C . HIS A 1 82 ? -2.423 -6.984 -3.316 1.00 90.81 82 HIS A C 1
ATOM 667 O O . HIS A 1 82 ? -3.379 -6.953 -4.084 1.00 90.81 82 HIS A O 1
ATOM 673 N N . PHE A 1 83 ? -2.503 -6.636 -2.029 1.00 94.00 83 PHE A N 1
ATOM 674 C CA . PHE A 1 83 ? -3.719 -6.149 -1.368 1.00 94.00 83 PHE A CA 1
ATOM 675 C C . PHE A 1 83 ? -4.948 -7.049 -1.579 1.00 94.00 83 PHE A C 1
ATOM 677 O O . PHE A 1 83 ? -6.056 -6.565 -1.796 1.00 94.00 83 PHE A O 1
ATOM 684 N N . HIS A 1 84 ? -4.745 -8.368 -1.525 1.00 95.19 84 HIS A N 1
ATOM 685 C CA . HIS A 1 84 ? -5.758 -9.360 -1.877 1.00 95.19 84 HIS A CA 1
ATOM 686 C C . HIS A 1 84 ? -7.075 -9.160 -1.112 1.00 95.19 84 HIS A C 1
ATOM 688 O O . HIS A 1 84 ? -7.086 -8.937 0.103 1.00 95.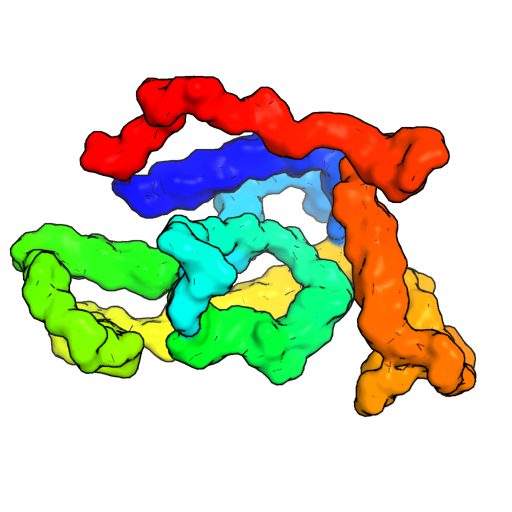19 84 HIS A O 1
ATOM 694 N N . TYR A 1 85 ? -8.190 -9.279 -1.830 1.00 96.25 85 TYR A N 1
ATOM 695 C CA . TYR A 1 85 ? -9.536 -9.149 -1.280 1.00 96.25 85 TYR A CA 1
ATOM 696 C C . TYR A 1 85 ? -9.748 -10.114 -0.100 1.00 96.25 85 TYR A C 1
ATOM 698 O O . TYR A 1 85 ? -9.299 -11.264 -0.140 1.00 96.25 85 TYR A O 1
ATOM 706 N N . LYS A 1 86 ? -10.356 -9.616 0.982 1.00 94.81 86 LYS A N 1
ATOM 707 C CA . LYS A 1 86 ? -10.549 -10.293 2.283 1.00 94.81 86 LYS A CA 1
ATOM 708 C C . LYS A 1 86 ? -9.273 -10.756 2.995 1.00 94.81 86 LYS A C 1
ATOM 710 O O . LYS A 1 86 ? -9.341 -11.417 4.028 1.00 94.81 86 LYS A O 1
ATOM 715 N N . ARG A 1 87 ? -8.096 -10.387 2.487 1.00 94.38 87 ARG A N 1
ATOM 716 C CA . ARG A 1 87 ? -6.814 -10.574 3.182 1.00 94.38 87 ARG A CA 1
ATOM 717 C C . ARG A 1 87 ? -6.166 -9.257 3.550 1.00 94.38 87 ARG A C 1
ATOM 719 O O . ARG A 1 87 ? -5.522 -9.201 4.583 1.00 94.38 87 ARG A O 1
ATOM 726 N N . PHE A 1 88 ? -6.339 -8.207 2.758 1.00 96.12 88 PHE A N 1
ATOM 727 C CA . PHE A 1 88 ? -5.883 -6.869 3.108 1.00 96.12 88 PHE A CA 1
ATOM 728 C C . PHE A 1 88 ? -7.055 -6.022 3.597 1.00 96.12 88 PHE A C 1
ATOM 730 O O . PHE A 1 88 ? -8.044 -5.851 2.886 1.00 96.12 88 PHE A O 1
ATOM 737 N N . PHE A 1 89 ? -6.938 -5.479 4.803 1.00 96.38 89 PHE A N 1
ATOM 738 C CA . PHE A 1 89 ? -7.944 -4.655 5.459 1.00 96.38 89 PHE A CA 1
ATOM 739 C C . PHE A 1 89 ? -7.534 -3.193 5.360 1.00 96.38 89 PHE A C 1
ATOM 741 O O . PHE A 1 89 ? -6.612 -2.790 6.075 1.00 96.38 89 PHE A O 1
ATOM 748 N N . PRO A 1 90 ? -8.174 -2.399 4.476 1.00 96.56 90 PRO A N 1
ATOM 749 C CA . PRO A 1 90 ? -7.828 -0.997 4.307 1.00 96.56 90 PRO A CA 1
ATOM 750 C C . PRO A 1 90 ? -7.946 -0.246 5.629 1.00 96.56 90 PRO A C 1
ATOM 752 O O . PRO A 1 90 ? -8.895 -0.445 6.389 1.00 96.56 90 PRO A O 1
ATOM 755 N N . TYR A 1 91 ? -7.017 0.672 5.876 1.00 94.25 91 TYR A N 1
ATOM 756 C CA . TYR A 1 91 ? -7.019 1.509 7.074 1.00 94.25 91 TYR A CA 1
ATOM 757 C C . TYR A 1 91 ? -8.354 2.246 7.268 1.00 94.25 91 TYR A C 1
ATOM 759 O O . TYR A 1 91 ? -8.836 2.353 8.390 1.00 94.25 91 TYR A O 1
ATOM 767 N N . SER A 1 92 ? -8.992 2.691 6.180 1.00 95.06 92 SER A N 1
ATOM 768 C CA . SER A 1 92 ? -10.293 3.366 6.238 1.00 95.06 92 SER A CA 1
ATOM 769 C C . SER A 1 92 ? -11.416 2.467 6.771 1.00 95.06 92 SER A C 1
ATOM 771 O O . SER A 1 92 ? -12.237 2.944 7.550 1.00 95.06 92 SER A O 1
ATOM 773 N N . PHE A 1 93 ? -11.426 1.177 6.413 1.00 96.75 93 PHE A N 1
ATOM 774 C CA . PHE A 1 93 ? -12.374 0.199 6.957 1.00 96.75 93 PHE A CA 1
ATOM 775 C C . PHE A 1 93 ? -12.107 -0.056 8.443 1.00 96.75 93 PHE A C 1
ATOM 777 O O . PHE A 1 93 ? -13.033 -0.033 9.252 1.00 96.75 93 PHE A O 1
ATOM 784 N N . LEU A 1 94 ? -10.835 -0.256 8.807 1.00 94.12 94 LEU A N 1
ATOM 785 C CA . LEU A 1 94 ? -10.422 -0.480 10.196 1.00 94.12 94 LEU A CA 1
ATOM 786 C C . LEU A 1 94 ? -10.818 0.702 11.087 1.00 94.12 94 LEU A C 1
ATOM 788 O O . LEU A 1 94 ? -11.388 0.504 12.155 1.00 94.12 94 LEU A O 1
ATOM 792 N N . LEU A 1 95 ? -10.556 1.929 10.629 1.00 92.94 95 LEU A N 1
ATOM 793 C CA . LEU A 1 95 ? -10.892 3.149 11.355 1.00 92.94 95 LEU A CA 1
ATOM 794 C C . LEU A 1 95 ? -12.403 3.304 11.540 1.00 92.94 95 LEU A C 1
ATOM 796 O O . LEU A 1 95 ? -12.840 3.588 12.651 1.00 92.94 95 LEU A O 1
ATOM 800 N N . ALA A 1 96 ? -13.189 3.121 10.474 1.00 95.06 96 ALA A N 1
ATOM 801 C CA . ALA A 1 96 ? -14.645 3.209 10.551 1.00 95.06 96 ALA A CA 1
ATOM 802 C C . ALA A 1 96 ? -15.214 2.167 11.526 1.00 95.06 96 ALA A C 1
ATOM 804 O O . ALA A 1 96 ? -16.017 2.512 12.389 1.00 95.06 96 ALA A O 1
ATOM 805 N N . SER A 1 97 ? -14.741 0.921 11.428 1.00 93.31 97 SER A N 1
ATOM 806 C CA . SER A 1 97 ? -15.193 -0.188 12.275 1.00 93.31 97 SER A CA 1
ATOM 807 C C . SER A 1 97 ? -14.870 0.061 13.747 1.00 93.31 97 SER A C 1
ATOM 809 O O . SER A 1 97 ? -15.742 -0.044 14.602 1.00 93.31 97 SER A O 1
ATOM 811 N N . LEU A 1 98 ? -13.627 0.441 14.057 1.00 90.25 98 LEU A N 1
ATOM 812 C CA . LEU A 1 98 ? -13.200 0.670 15.439 1.00 90.25 98 LEU A CA 1
ATOM 813 C C . LEU A 1 98 ? -13.908 1.868 16.075 1.00 90.25 98 LEU A C 1
ATOM 815 O O . LEU A 1 98 ? -14.293 1.773 17.235 1.00 90.25 98 LEU A O 1
ATOM 819 N N . LYS A 1 99 ? -14.140 2.948 15.315 1.00 90.81 99 LYS A N 1
ATOM 820 C CA . LYS A 1 99 ? -14.936 4.088 15.791 1.00 90.81 99 LYS A CA 1
ATOM 821 C C . LYS A 1 99 ? -16.372 3.686 16.110 1.00 90.81 99 LYS A C 1
ATOM 823 O O . LYS A 1 99 ? -16.859 4.005 17.183 1.00 90.81 99 LYS A O 1
ATOM 828 N N . ALA A 1 100 ? -17.028 2.945 15.217 1.00 91.50 100 ALA A N 1
ATOM 829 C CA . ALA A 1 100 ? -18.403 2.504 15.447 1.00 91.50 100 ALA A CA 1
ATOM 830 C C . ALA A 1 100 ? -18.531 1.612 16.693 1.00 91.50 100 ALA A C 1
ATOM 832 O O . ALA A 1 100 ? -19.508 1.711 17.431 1.00 91.50 100 ALA A O 1
ATOM 833 N N . LEU A 1 101 ? -17.529 0.772 16.953 1.00 88.62 101 LEU A N 1
ATOM 834 C CA . LEU A 1 101 ? -17.494 -0.079 18.141 1.00 88.62 101 LEU A CA 1
ATOM 835 C C . LEU A 1 101 ? -17.240 0.696 19.429 1.00 88.62 101 LEU A C 1
ATOM 837 O O . LEU A 1 101 ? -17.865 0.401 20.447 1.00 88.62 101 LEU A O 1
ATOM 841 N N . GLU A 1 102 ? -16.346 1.680 19.377 1.00 87.50 102 GLU A N 1
ATOM 842 C CA . GLU A 1 102 ? -16.102 2.602 20.483 1.00 87.50 102 GLU A CA 1
ATOM 843 C C . GLU A 1 102 ? -17.373 3.396 20.823 1.00 87.50 102 GLU A C 1
ATOM 845 O O . GLU A 1 102 ? -17.784 3.422 21.984 1.00 87.50 102 GLU A O 1
ATOM 850 N N . ASP A 1 103 ? -18.047 3.949 19.810 1.00 88.62 103 ASP A N 1
ATOM 851 C CA . ASP A 1 103 ? -19.272 4.744 19.962 1.00 88.62 103 ASP A CA 1
ATOM 852 C C . ASP A 1 103 ? -20.446 3.927 20.532 1.00 88.62 103 ASP A C 1
ATOM 854 O O . ASP A 1 103 ? -21.217 4.424 21.355 1.00 88.62 103 ASP A O 1
ATOM 858 N N . ASP A 1 104 ? -20.578 2.660 20.130 1.00 87.38 104 ASP A N 1
ATOM 859 C CA . ASP A 1 104 ? -21.599 1.730 20.639 1.00 87.38 104 ASP A CA 1
ATOM 860 C C . ASP A 1 104 ? -21.207 1.111 21.998 1.00 87.38 104 ASP A C 1
ATOM 862 O O . ASP A 1 104 ? -21.951 0.313 22.573 1.00 87.38 104 ASP A O 1
ATOM 866 N N . ASN A 1 105 ? -20.016 1.448 22.521 1.00 82.31 105 ASN A N 1
ATOM 867 C CA . ASN A 1 105 ? -19.384 0.808 23.678 1.00 82.31 105 ASN A CA 1
ATOM 868 C C . ASN A 1 105 ? -19.446 -0.730 23.580 1.00 82.31 105 ASN A C 1
ATOM 870 O O . ASN A 1 105 ? -19.630 -1.445 24.577 1.00 82.31 105 ASN A O 1
ATOM 874 N N . ARG A 1 106 ? -19.361 -1.241 22.346 1.00 74.50 106 ARG A N 1
ATOM 875 C CA . ARG A 1 106 ? -19.530 -2.653 22.048 1.00 74.50 106 ARG A CA 1
ATOM 876 C C . ARG A 1 106 ? -18.180 -3.316 22.084 1.00 74.50 106 ARG A C 1
ATOM 878 O O . ARG A 1 106 ? -17.240 -2.982 21.369 1.00 74.50 106 ARG A O 1
ATOM 885 N N . ASP A 1 107 ? -18.114 -4.297 22.953 1.00 68.12 107 ASP A N 1
ATOM 886 C CA . ASP A 1 107 ? -16.875 -4.933 23.297 1.00 68.12 107 ASP A CA 1
ATOM 887 C C . ASP A 1 107 ? -16.778 -6.314 22.658 1.00 68.12 107 ASP A C 1
ATOM 889 O O . ASP A 1 107 ? -17.481 -7.260 23.022 1.00 68.12 107 ASP A O 1
ATOM 893 N N . PHE A 1 108 ? -15.857 -6.430 21.710 1.00 64.00 108 PHE A N 1
ATOM 894 C CA . PHE A 1 108 ? -15.500 -7.693 21.081 1.00 64.00 108 PHE A CA 1
ATOM 895 C C . PHE A 1 108 ? -14.481 -8.509 21.891 1.00 64.00 108 PHE A C 1
ATOM 897 O O . PHE A 1 108 ? -13.900 -9.454 21.363 1.00 64.00 108 PHE A O 1
ATOM 904 N N . ARG A 1 109 ? -14.298 -8.260 23.198 1.00 54.84 109 ARG A N 1
ATOM 905 C CA . ARG A 1 109 ? -13.606 -9.208 24.102 1.00 54.84 109 ARG A CA 1
ATOM 906 C C . ARG A 1 109 ? -14.246 -10.609 24.104 1.00 54.84 109 ARG A C 1
ATOM 908 O O . ARG A 1 109 ? -13.631 -11.556 24.587 1.00 54.84 109 ARG A O 1
ATOM 915 N N . HIS A 1 110 ? -15.440 -10.755 23.523 1.00 51.97 110 HIS A N 1
ATOM 916 C CA . HIS A 1 110 ? -16.106 -12.028 23.237 1.00 51.97 110 HIS A CA 1
ATOM 917 C C . HIS A 1 110 ? -16.009 -12.490 21.773 1.00 51.97 110 HIS A C 1
ATOM 919 O O . HIS A 1 110 ? -16.769 -13.379 21.386 1.00 51.97 110 HIS A O 1
ATOM 925 N N . CYS A 1 111 ? -15.118 -11.920 20.950 1.00 60.88 111 CYS A N 1
ATOM 926 C CA . CYS A 1 111 ? -14.775 -12.503 19.655 1.00 60.88 111 CYS A CA 1
ATOM 927 C C . CYS A 1 111 ? -14.323 -13.938 19.897 1.00 60.88 111 CYS A C 1
ATOM 929 O O . CYS A 1 111 ? -13.251 -14.185 20.454 1.00 60.88 111 CYS A O 1
ATOM 931 N N . HIS A 1 112 ? -15.194 -14.879 19.546 1.00 68.19 112 HIS A N 1
ATOM 932 C CA . HIS A 1 112 ? -14.895 -16.284 19.686 1.00 68.19 112 HIS A CA 1
ATOM 933 C C . HIS A 1 112 ? -13.707 -16.579 18.765 1.00 68.19 112 HIS A C 1
ATOM 935 O O . HIS A 1 112 ? -13.687 -16.073 17.644 1.00 68.19 112 HIS A O 1
ATOM 941 N N . PRO A 1 113 ? -12.725 -17.392 19.182 1.00 68.62 113 PRO A N 1
ATOM 942 C CA . PRO A 1 113 ? -11.607 -17.773 18.315 1.00 68.62 113 PRO A CA 1
ATOM 943 C C . PRO A 1 113 ? -12.047 -18.455 17.006 1.00 68.62 113 PRO A C 1
ATOM 945 O O . PRO A 1 113 ? -11.250 -18.548 16.079 1.00 68.62 113 PRO A O 1
ATOM 948 N N . ASP A 1 114 ? -13.311 -18.881 16.923 1.00 74.75 114 ASP A N 1
ATOM 949 C CA . ASP A 1 114 ? -13.913 -19.481 15.729 1.00 74.75 114 ASP A CA 1
ATOM 950 C C . ASP A 1 114 ? -14.589 -18.460 14.797 1.00 74.75 114 ASP A C 1
ATOM 952 O O . ASP A 1 114 ? -15.115 -18.849 13.756 1.00 74.75 114 ASP A O 1
ATOM 956 N N . TYR A 1 115 ? -14.619 -17.171 15.150 1.00 83.50 115 TYR A N 1
ATOM 957 C CA . TYR A 1 115 ? -15.088 -16.139 14.230 1.00 83.50 115 TYR A CA 1
ATOM 958 C C . TYR A 1 115 ? -14.045 -15.950 13.137 1.00 83.50 115 TYR A C 1
ATOM 960 O O . TYR A 1 115 ? -12.943 -15.447 13.371 1.00 83.50 115 TYR A O 1
ATOM 968 N N . ASP A 1 116 ? -14.402 -16.386 11.936 1.00 88.00 116 ASP A N 1
ATOM 969 C CA . ASP A 1 116 ? -13.621 -16.094 10.753 1.00 88.00 116 ASP A CA 1
ATOM 970 C C . ASP A 1 116 ? -13.776 -14.624 10.344 1.00 88.00 116 ASP A C 1
ATOM 972 O O . ASP A 1 116 ? -14.524 -13.830 10.923 1.00 88.00 116 ASP A O 1
ATOM 976 N N . ILE A 1 117 ? -12.998 -14.239 9.341 1.00 89.88 117 ILE A N 1
ATOM 977 C CA . ILE A 1 117 ? -12.980 -12.860 8.880 1.00 89.88 117 ILE A CA 1
ATOM 978 C C . ILE A 1 117 ? -14.278 -12.448 8.179 1.00 89.88 117 ILE A C 1
ATOM 980 O O . ILE A 1 117 ? -14.635 -11.271 8.206 1.00 89.88 117 ILE A O 1
ATOM 984 N N . ASP A 1 118 ? -14.989 -13.407 7.584 1.00 93.25 118 ASP A N 1
ATOM 985 C CA . ASP A 1 118 ? -16.250 -13.155 6.895 1.00 93.25 118 ASP A CA 1
ATOM 986 C C . ASP A 1 118 ? -17.332 -12.775 7.906 1.00 93.25 118 ASP A C 1
ATOM 988 O O . ASP A 1 118 ? -18.020 -11.778 7.706 1.00 93.25 118 ASP A O 1
ATOM 992 N N . PHE A 1 119 ? -17.383 -13.460 9.051 1.00 91.19 119 PHE A N 1
ATOM 993 C CA . PHE A 1 119 ? -18.257 -13.090 10.160 1.00 91.19 119 PHE A CA 1
ATOM 994 C C . PHE A 1 119 ? -18.029 -11.644 10.622 1.00 91.19 119 PHE A C 1
ATOM 996 O O . PHE A 1 119 ? -18.985 -10.895 10.812 1.00 91.19 119 PHE A O 1
ATOM 1003 N N . ILE A 1 120 ? -16.769 -11.224 10.784 1.00 89.62 120 ILE A N 1
ATOM 1004 C CA . ILE A 1 120 ? -16.453 -9.856 11.222 1.00 89.62 120 ILE A CA 1
ATOM 1005 C C . ILE A 1 120 ? -16.900 -8.825 10.178 1.00 89.62 120 ILE A C 1
ATOM 1007 O O . ILE A 1 120 ? -17.491 -7.810 10.546 1.00 89.62 120 ILE A O 1
ATOM 1011 N N . ILE A 1 121 ? -16.645 -9.078 8.891 1.00 95.00 121 ILE A N 1
ATOM 1012 C CA . ILE A 1 121 ? -17.095 -8.202 7.799 1.00 95.00 121 ILE A CA 1
ATOM 1013 C C . ILE A 1 121 ? -18.626 -8.090 7.797 1.00 95.00 121 ILE A C 1
ATOM 1015 O O . ILE A 1 121 ? -19.155 -6.978 7.752 1.00 95.00 121 ILE A O 1
ATOM 1019 N N . ASP A 1 122 ? -19.323 -9.221 7.893 1.00 94.62 122 ASP A N 1
ATOM 1020 C CA . ASP A 1 122 ? -20.783 -9.279 7.851 1.00 94.62 122 ASP A CA 1
ATOM 1021 C C . ASP A 1 122 ? -21.417 -8.563 9.050 1.00 94.62 122 ASP A C 1
ATOM 1023 O O . ASP A 1 122 ? -22.405 -7.845 8.891 1.00 94.62 122 ASP A O 1
ATOM 1027 N N . GLU A 1 123 ? -20.847 -8.700 10.249 1.00 91.38 123 GLU A N 1
ATOM 1028 C CA . GLU A 1 123 ? -21.328 -7.992 11.438 1.00 91.38 123 GLU A CA 1
ATOM 1029 C C . GLU A 1 123 ? -21.129 -6.474 11.318 1.00 91.38 123 GLU A C 1
ATOM 1031 O O . GLU A 1 123 ? -22.016 -5.717 11.721 1.00 91.38 123 GLU A O 1
ATOM 1036 N N . MET A 1 124 ? -20.012 -6.014 10.738 1.00 94.00 124 MET A N 1
ATOM 1037 C CA . MET A 1 124 ? -19.770 -4.579 10.524 1.00 94.00 124 MET A CA 1
ATOM 1038 C C . MET A 1 124 ? -20.771 -3.974 9.538 1.00 94.00 124 MET A C 1
ATOM 1040 O O . MET A 1 124 ? -21.333 -2.907 9.800 1.00 94.00 124 MET A O 1
ATOM 1044 N N . GLU A 1 125 ? -21.057 -4.674 8.443 1.00 96.38 125 GLU A N 1
ATOM 1045 C CA . GLU A 1 125 ? -22.074 -4.251 7.480 1.00 96.38 125 GLU A CA 1
ATOM 1046 C C . GLU A 1 125 ? -23.473 -4.267 8.113 1.00 96.38 125 GLU A C 1
ATOM 1048 O O . GLU A 1 125 ? -24.213 -3.288 8.051 1.00 96.38 125 GLU A O 1
ATOM 1053 N N . LYS A 1 126 ? -23.840 -5.364 8.777 1.00 93.81 126 LYS A N 1
ATOM 1054 C CA . LYS A 1 126 ? -25.190 -5.572 9.310 1.00 93.81 126 LYS A CA 1
ATOM 1055 C C . LYS A 1 126 ? -25.554 -4.611 10.438 1.00 93.81 126 LYS A C 1
ATOM 1057 O O . LYS A 1 126 ? -26.693 -4.150 10.489 1.00 93.81 126 LYS A O 1
ATOM 1062 N N . PHE A 1 127 ? -24.636 -4.367 11.371 1.00 91.75 127 PHE A N 1
ATOM 1063 C CA . PHE A 1 127 ? -24.924 -3.556 12.556 1.00 91.75 127 PHE A CA 1
ATOM 1064 C C . PHE A 1 127 ? -24.581 -2.081 12.374 1.00 91.75 127 PHE A C 1
ATOM 1066 O O . PHE A 1 127 ? -25.241 -1.243 12.985 1.00 91.75 127 PHE A O 1
ATOM 1073 N N . TYR A 1 128 ? -23.603 -1.759 11.523 1.00 94.88 128 TYR A N 1
ATOM 1074 C CA . TYR A 1 128 ? -23.093 -0.393 11.385 1.00 94.88 128 TYR A CA 1
ATOM 1075 C C . TYR A 1 128 ? -23.139 0.146 9.947 1.00 94.88 128 TYR A C 1
ATOM 1077 O O . TYR A 1 128 ? -22.854 1.324 9.740 1.00 94.88 128 TYR A O 1
ATOM 1085 N N . GLY A 1 129 ? -23.513 -0.667 8.952 1.00 96.81 129 GLY A N 1
ATOM 1086 C CA . GLY A 1 129 ? -23.527 -0.264 7.539 1.00 96.81 129 GLY A CA 1
ATOM 1087 C C . GLY A 1 129 ? -22.130 -0.029 6.957 1.00 96.81 129 GLY A C 1
ATOM 1088 O O . GLY A 1 129 ? -21.979 0.756 6.019 1.00 96.81 129 GLY A O 1
ATOM 1089 N N . ILE A 1 130 ? -21.095 -0.629 7.556 1.00 97.94 130 ILE A N 1
ATOM 1090 C CA . ILE A 1 130 ? -19.698 -0.427 7.160 1.00 97.94 130 ILE A CA 1
ATOM 1091 C C . ILE A 1 130 ? -19.276 -1.526 6.181 1.00 97.94 130 ILE A C 1
ATOM 1093 O O . ILE A 1 130 ? -18.882 -2.625 6.572 1.00 97.94 130 ILE A O 1
ATOM 1097 N N . SER A 1 131 ? -19.284 -1.175 4.896 1.00 98.25 131 SER A N 1
ATOM 1098 C CA . SER A 1 131 ? -19.029 -2.111 3.800 1.00 98.25 131 SER A CA 1
ATOM 1099 C C . SER A 1 131 ? -17.542 -2.297 3.520 1.00 98.25 131 SER A C 1
ATOM 1101 O O . SER A 1 131 ? -16.882 -1.412 2.964 1.00 98.25 131 SER A O 1
ATOM 1103 N N . TYR A 1 132 ? -17.016 -3.487 3.821 1.00 98.38 132 TYR A N 1
ATOM 1104 C CA . TYR A 1 132 ? -15.647 -3.863 3.451 1.00 98.38 132 TYR A CA 1
ATOM 1105 C C . TYR A 1 132 ? -15.381 -3.670 1.951 1.00 98.38 132 TYR A C 1
ATOM 1107 O O . TYR A 1 132 ? -14.368 -3.076 1.575 1.00 98.38 132 TYR A O 1
ATOM 1115 N N . ASP A 1 133 ? -16.315 -4.099 1.099 1.00 98.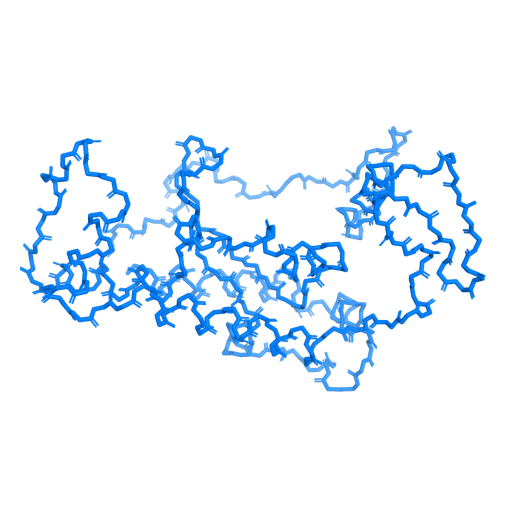31 133 ASP A N 1
ATOM 1116 C CA . ASP A 1 133 ? -16.201 -3.993 -0.358 1.00 98.31 133 ASP A CA 1
ATOM 1117 C C . ASP A 1 133 ? -16.008 -2.552 -0.804 1.00 98.31 133 ASP A C 1
ATOM 1119 O O . ASP A 1 133 ? -15.104 -2.272 -1.593 1.00 98.31 133 ASP A O 1
ATOM 1123 N N . THR A 1 134 ? -16.806 -1.636 -0.253 1.00 98.38 134 THR A N 1
ATOM 1124 C CA . THR A 1 134 ? -16.724 -0.206 -0.563 1.00 98.38 134 THR A CA 1
ATOM 1125 C C . THR A 1 134 ? -15.338 0.342 -0.234 1.00 98.38 134 THR A C 1
ATOM 1127 O O . THR A 1 134 ? -14.698 0.975 -1.077 1.00 98.38 134 THR A O 1
ATOM 1130 N N . HIS A 1 135 ? -14.832 0.053 0.966 1.00 98.38 135 HIS A N 1
ATOM 1131 C CA . HIS A 1 135 ? -13.515 0.514 1.404 1.00 98.38 135 HIS A CA 1
ATOM 1132 C C . HIS A 1 135 ? -12.369 -0.109 0.596 1.00 98.38 135 HIS A C 1
ATOM 1134 O O . HIS A 1 135 ? -11.417 0.589 0.233 1.00 98.38 135 HIS A O 1
ATOM 1140 N N . TRP A 1 136 ? -12.452 -1.403 0.284 1.00 98.19 136 TRP A N 1
ATOM 1141 C CA . TRP A 1 136 ? -11.428 -2.096 -0.493 1.00 98.19 136 TRP A CA 1
ATOM 1142 C C . TRP A 1 136 ? -11.396 -1.603 -1.942 1.00 98.19 136 TRP A C 1
ATOM 1144 O O . TRP A 1 136 ? -10.332 -1.234 -2.437 1.00 98.19 136 TRP A O 1
ATOM 1154 N N . HIS A 1 137 ? -12.550 -1.488 -2.606 1.00 97.81 137 HIS A N 1
ATOM 1155 C CA . HIS A 1 137 ? -12.628 -0.995 -3.986 1.00 97.81 137 HIS A CA 1
ATOM 1156 C C . HIS A 1 137 ? -12.158 0.459 -4.100 1.00 97.81 137 HIS A C 1
ATOM 1158 O O . HIS A 1 137 ? -11.468 0.809 -5.064 1.00 97.81 137 HIS A O 1
ATOM 1164 N N . ALA A 1 138 ? -12.481 1.299 -3.110 1.00 97.00 138 ALA A N 1
ATOM 1165 C CA . ALA A 1 138 ? -11.977 2.667 -3.036 1.00 97.00 138 ALA A CA 1
ATOM 1166 C C . ALA A 1 138 ? -10.443 2.700 -2.944 1.00 97.00 138 ALA A C 1
ATOM 1168 O O . ALA A 1 138 ? -9.800 3.412 -3.715 1.00 97.00 138 ALA A O 1
ATOM 1169 N N . MET A 1 139 ? -9.847 1.878 -2.075 1.00 96.50 139 MET A N 1
ATOM 1170 C CA . MET A 1 139 ? -8.391 1.781 -1.932 1.00 96.50 139 MET A CA 1
ATOM 1171 C C . MET A 1 139 ? -7.709 1.265 -3.208 1.00 96.50 139 MET A C 1
ATOM 1173 O O . MET A 1 139 ? -6.694 1.820 -3.630 1.00 96.50 139 MET A O 1
ATOM 1177 N N . ILE A 1 140 ? -8.250 0.228 -3.854 1.00 96.81 140 ILE A N 1
ATOM 1178 C CA . ILE A 1 140 ? -7.709 -0.290 -5.122 1.00 96.81 140 ILE A CA 1
ATOM 1179 C C . ILE A 1 140 ? -7.767 0.788 -6.211 1.00 96.81 140 ILE A C 1
ATOM 1181 O O . ILE A 1 140 ? -6.782 1.012 -6.920 1.00 96.81 140 ILE A O 1
ATOM 1185 N N . SER A 1 141 ? -8.887 1.508 -6.306 1.00 95.69 141 SER A N 1
ATOM 1186 C CA . SER A 1 141 ? -9.065 2.601 -7.269 1.00 95.69 141 SER A CA 1
ATOM 1187 C C . SER A 1 141 ? -8.079 3.743 -7.017 1.00 95.69 141 SER A C 1
ATOM 1189 O O . SER A 1 141 ? -7.423 4.207 -7.951 1.00 95.69 141 SER A O 1
ATOM 1191 N N . GLN A 1 142 ? -7.906 4.140 -5.753 1.00 93.38 142 GLN A N 1
ATOM 1192 C CA . GLN A 1 142 ? -6.912 5.131 -5.342 1.00 93.38 142 GLN A CA 1
ATOM 1193 C C . GLN A 1 142 ? -5.492 4.674 -5.689 1.00 93.38 142 GLN A C 1
ATOM 1195 O O . GLN A 1 142 ? -4.718 5.451 -6.239 1.00 93.38 142 GLN A O 1
ATOM 1200 N N . THR A 1 143 ? -5.154 3.408 -5.431 1.00 94.38 143 THR A N 1
ATOM 1201 C CA . THR A 1 143 ? -3.829 2.842 -5.738 1.00 94.38 143 THR A CA 1
ATOM 1202 C C . THR A 1 143 ? -3.532 2.916 -7.235 1.00 94.38 143 THR A C 1
ATOM 1204 O O . THR A 1 143 ? -2.434 3.305 -7.639 1.00 94.38 143 THR A O 1
ATOM 1207 N N . LYS A 1 144 ? -4.524 2.604 -8.077 1.00 93.69 144 LYS A N 1
ATOM 1208 C CA . LYS A 1 144 ? -4.401 2.719 -9.533 1.00 93.69 144 LYS A CA 1
ATOM 1209 C C . LYS A 1 144 ? -4.206 4.171 -9.974 1.00 93.69 144 LYS A C 1
ATOM 1211 O O . LYS A 1 144 ? -3.259 4.454 -10.705 1.00 93.69 144 LYS A O 1
ATOM 1216 N N . GLN A 1 145 ? -5.047 5.086 -9.490 1.00 90.94 145 GLN A N 1
ATOM 1217 C CA . GLN A 1 145 ? -4.949 6.515 -9.808 1.00 90.94 145 GLN A CA 1
ATOM 1218 C C . GLN A 1 145 ? -3.603 7.101 -9.366 1.00 90.94 145 GLN A C 1
ATOM 1220 O O . GLN A 1 145 ? -2.987 7.893 -10.082 1.00 90.94 145 GLN A O 1
ATOM 1225 N N . MET A 1 146 ? -3.130 6.692 -8.191 1.00 89.50 146 MET A N 1
ATOM 1226 C CA . MET A 1 146 ? -1.824 7.051 -7.667 1.00 89.50 146 MET A CA 1
ATOM 1227 C C . MET A 1 146 ? -0.718 6.554 -8.606 1.00 89.50 146 MET A C 1
ATOM 1229 O O . MET A 1 146 ? 0.148 7.338 -8.991 1.00 89.50 146 MET A O 1
ATOM 1233 N N . GLN A 1 147 ? -0.755 5.299 -9.056 1.00 90.38 147 GLN A N 1
ATOM 1234 C CA . GLN A 1 147 ? 0.244 4.833 -10.016 1.00 90.38 147 GLN A CA 1
ATOM 1235 C C . GLN A 1 147 ? 0.232 5.672 -11.303 1.00 90.38 147 GLN A C 1
ATOM 1237 O O . GLN A 1 147 ? 1.280 6.163 -11.713 1.00 90.38 147 GLN A O 1
ATOM 1242 N N . GLU A 1 148 ? -0.937 5.898 -11.903 1.00 87.50 148 GLU A N 1
ATOM 1243 C CA . GLU A 1 148 ? -1.081 6.683 -13.141 1.00 87.50 148 GLU A CA 1
ATOM 1244 C C . GLU A 1 148 ? -0.576 8.126 -12.981 1.00 87.50 148 GLU A C 1
ATOM 1246 O O . GLU A 1 148 ? 0.020 8.706 -13.891 1.00 87.50 148 GLU A O 1
ATOM 1251 N N . THR A 1 149 ? -0.783 8.710 -11.801 1.00 83.25 149 THR A N 1
ATOM 1252 C CA . THR A 1 149 ? -0.419 10.101 -11.517 1.00 83.25 149 THR A CA 1
ATOM 1253 C C . THR A 1 149 ? 1.066 10.262 -11.206 1.00 83.25 149 THR A C 1
ATOM 1255 O O . THR A 1 149 ? 1.686 11.250 -11.636 1.00 83.25 149 THR A O 1
ATOM 1258 N N . TYR A 1 150 ? 1.630 9.338 -10.427 1.00 81.00 150 TYR A N 1
ATOM 1259 C CA . TYR A 1 150 ? 2.925 9.521 -9.776 1.00 81.00 150 TYR A CA 1
ATOM 1260 C C . TYR A 1 150 ? 4.043 8.649 -10.350 1.00 81.00 150 TYR A C 1
ATOM 1262 O O . TYR A 1 150 ? 5.199 9.010 -10.142 1.00 81.00 150 TYR A O 1
ATOM 1270 N N . ALA A 1 151 ? 3.755 7.571 -11.093 1.00 86.44 151 ALA A N 1
ATOM 1271 C CA . ALA A 1 151 ? 4.793 6.703 -11.651 1.00 86.44 151 ALA A CA 1
ATOM 1272 C C . ALA A 1 151 ? 5.761 7.493 -12.556 1.00 86.44 151 ALA A C 1
ATOM 1274 O O . ALA A 1 151 ? 5.338 8.085 -13.560 1.00 86.44 151 ALA A O 1
ATOM 1275 N N . PRO A 1 152 ? 7.062 7.542 -12.214 1.00 82.31 152 PRO A N 1
ATOM 1276 C CA . PRO A 1 152 ? 8.044 8.228 -13.044 1.00 82.31 152 PRO A CA 1
ATOM 1277 C C . PRO A 1 152 ? 8.542 7.357 -14.192 1.00 82.31 152 PRO A C 1
ATOM 1279 O O . PRO A 1 152 ? 8.987 7.902 -15.200 1.00 82.31 152 PRO A O 1
ATOM 1282 N N . TRP A 1 153 ? 8.478 6.035 -14.014 1.00 81.69 153 TRP A N 1
ATOM 1283 C CA . TRP A 1 153 ? 9.094 5.070 -14.900 1.00 81.69 153 TRP A CA 1
ATOM 1284 C C . TRP A 1 153 ? 8.351 4.995 -16.231 1.00 81.69 153 TRP A C 1
ATOM 1286 O O . TRP A 1 153 ? 7.124 5.099 -16.306 1.00 81.69 153 TRP A O 1
ATOM 1296 N N . VAL A 1 154 ? 9.118 4.818 -17.294 1.00 79.44 154 VAL A N 1
ATOM 1297 C CA . VAL A 1 154 ? 8.643 4.579 -18.655 1.00 79.44 154 VAL A CA 1
ATOM 1298 C C . VAL A 1 154 ? 9.269 3.298 -19.192 1.00 79.44 154 VAL A C 1
ATOM 1300 O O . VAL A 1 154 ? 10.234 2.782 -18.645 1.00 79.44 154 VAL A O 1
ATOM 1303 N N . GLU A 1 155 ? 8.733 2.776 -20.290 1.00 79.94 155 GLU A N 1
ATOM 1304 C CA . GLU A 1 155 ? 9.160 1.495 -20.869 1.00 79.94 155 GLU A CA 1
ATOM 1305 C C . GLU A 1 155 ? 10.670 1.420 -21.152 1.00 79.94 155 GLU A C 1
ATOM 1307 O O . GLU A 1 155 ? 11.279 0.376 -20.948 1.00 79.94 155 GLU A O 1
ATOM 1312 N N . LYS A 1 156 ? 11.296 2.541 -21.537 1.00 84.00 156 LYS A N 1
ATOM 1313 C CA . LYS A 1 156 ? 12.751 2.628 -21.761 1.00 84.00 156 LYS A CA 1
ATOM 1314 C C . LYS A 1 156 ? 13.602 2.507 -20.489 1.00 84.00 156 LYS A C 1
ATOM 1316 O O . LYS A 1 156 ? 14.807 2.317 -20.610 1.00 84.00 156 LYS A O 1
ATOM 1321 N N . ASP A 1 157 ? 13.003 2.660 -19.309 1.00 81.94 157 ASP A N 1
ATOM 1322 C CA . ASP A 1 157 ? 13.695 2.527 -18.023 1.00 81.94 157 ASP A CA 1
ATOM 1323 C C . ASP A 1 157 ? 13.753 1.057 -17.565 1.00 81.94 157 ASP A C 1
ATOM 1325 O O . ASP A 1 157 ? 14.416 0.743 -16.578 1.00 81.94 157 ASP A O 1
ATOM 1329 N N . LEU A 1 158 ? 13.051 0.154 -18.261 1.00 88.06 158 LEU A N 1
ATOM 1330 C CA . LEU A 1 158 ? 12.997 -1.270 -17.952 1.00 88.06 158 LEU A CA 1
ATOM 1331 C C . LEU A 1 158 ? 13.979 -2.037 -18.842 1.00 88.06 158 LEU A C 1
ATOM 1333 O O . LEU A 1 158 ? 13.994 -1.853 -20.056 1.00 88.06 158 LEU A O 1
ATOM 1337 N N . GLU A 1 159 ? 14.777 -2.918 -18.238 1.00 91.06 159 GLU A N 1
ATOM 1338 C CA . GLU A 1 159 ? 15.711 -3.794 -18.963 1.00 91.06 159 GLU A CA 1
ATOM 1339 C C . GLU A 1 159 ? 15.009 -5.066 -19.463 1.00 91.06 159 GLU A C 1
ATOM 1341 O O . GLU A 1 159 ? 15.242 -5.507 -20.584 1.00 91.06 159 GLU A O 1
ATOM 1346 N N . TYR A 1 160 ? 14.078 -5.611 -18.671 1.00 91.12 160 TYR A N 1
ATOM 1347 C CA . TYR A 1 160 ? 13.358 -6.843 -18.994 1.00 91.12 160 TYR A CA 1
ATOM 1348 C C . TYR A 1 160 ? 11.839 -6.692 -18.864 1.00 91.12 160 TYR A C 1
ATOM 1350 O O . TYR A 1 160 ? 11.330 -5.965 -18.009 1.00 91.12 160 TYR A O 1
ATOM 1358 N N . ARG A 1 161 ? 11.110 -7.450 -19.687 1.00 90.19 161 ARG A N 1
ATOM 1359 C CA . ARG A 1 161 ? 9.677 -7.738 -19.560 1.00 90.19 161 ARG A CA 1
ATOM 1360 C C . ARG A 1 161 ? 9.502 -9.188 -19.134 1.00 90.19 161 ARG A C 1
ATOM 1362 O O . ARG A 1 161 ? 10.182 -10.072 -19.651 1.00 90.19 161 ARG A O 1
ATOM 1369 N N . ILE A 1 162 ? 8.562 -9.435 -18.228 1.00 89.19 162 ILE A N 1
ATOM 1370 C CA . ILE A 1 162 ? 8.228 -10.789 -17.787 1.00 89.19 162 ILE A CA 1
ATOM 1371 C C . ILE A 1 162 ? 6.924 -11.229 -18.446 1.00 89.19 162 ILE A C 1
ATOM 1373 O O . ILE A 1 162 ? 5.903 -10.561 -18.304 1.00 89.19 162 ILE A O 1
ATOM 1377 N N . VAL A 1 163 ? 6.951 -12.364 -19.144 1.00 88.69 163 VAL A N 1
ATOM 1378 C CA . VAL A 1 163 ? 5.760 -12.990 -19.736 1.00 88.69 163 VAL A CA 1
ATOM 1379 C C . VAL A 1 163 ? 5.769 -14.465 -19.367 1.00 88.69 163 VAL A C 1
ATOM 1381 O O . VAL A 1 163 ? 6.732 -15.164 -19.659 1.00 88.69 163 VAL A O 1
ATOM 1384 N N . GLY A 1 164 ? 4.727 -14.950 -18.686 1.00 87.00 164 GLY A N 1
ATOM 1385 C CA . GLY A 1 164 ? 4.624 -16.371 -18.327 1.00 87.00 164 GLY A CA 1
ATOM 1386 C C . GLY A 1 164 ? 5.817 -16.897 -17.515 1.00 87.00 164 GLY A C 1
ATOM 1387 O O . GLY A 1 164 ? 6.256 -18.021 -17.736 1.00 87.00 164 GLY A O 1
ATOM 1388 N N . ASN A 1 165 ? 6.355 -16.080 -16.599 1.00 85.31 165 ASN A N 1
ATOM 1389 C CA . ASN A 1 165 ? 7.551 -16.375 -15.796 1.00 85.31 165 ASN A CA 1
ATOM 1390 C C . ASN A 1 165 ? 8.866 -16.512 -16.603 1.00 85.31 165 ASN A C 1
ATOM 1392 O O . ASN A 1 165 ? 9.844 -17.073 -16.108 1.00 85.31 165 ASN A O 1
ATOM 1396 N N . GLN A 1 166 ? 8.905 -15.984 -17.827 1.00 91.38 166 GLN A N 1
ATOM 1397 C CA . GLN A 1 166 ? 10.093 -15.917 -18.680 1.00 91.38 166 GLN A CA 1
ATOM 1398 C C . GLN A 1 166 ? 10.527 -14.464 -18.878 1.00 91.38 166 GLN A C 1
ATOM 1400 O O . GLN A 1 166 ? 9.681 -13.569 -18.962 1.00 91.38 166 GLN A O 1
ATOM 1405 N N . ALA A 1 167 ? 11.839 -14.234 -18.939 1.00 93.50 167 ALA A N 1
ATOM 1406 C CA . ALA A 1 167 ? 12.421 -12.911 -19.121 1.00 93.50 167 ALA A CA 1
ATOM 1407 C C . ALA A 1 167 ? 12.702 -12.635 -20.601 1.00 93.50 167 ALA A C 1
ATOM 1409 O O . ALA A 1 167 ? 13.333 -13.435 -21.295 1.00 93.50 167 ALA A O 1
ATOM 1410 N N . PHE A 1 168 ? 12.261 -11.475 -21.069 1.00 94.50 168 PHE A N 1
ATOM 1411 C CA . PHE A 1 168 ? 12.533 -10.972 -22.408 1.00 94.50 168 PHE A CA 1
ATOM 1412 C C . PHE A 1 168 ? 13.181 -9.603 -22.293 1.00 94.50 168 PHE A C 1
ATOM 1414 O O . PHE A 1 168 ? 12.757 -8.804 -21.462 1.00 94.50 168 PHE A O 1
ATOM 1421 N N . ASP A 1 169 ? 14.173 -9.313 -23.123 1.00 93.56 169 ASP A N 1
ATOM 1422 C CA . ASP A 1 169 ? 14.736 -7.971 -23.223 1.00 93.56 169 ASP A CA 1
ATOM 1423 C C . ASP A 1 169 ? 13.624 -6.977 -23.583 1.00 93.56 169 ASP A C 1
ATOM 1425 O O . ASP A 1 169 ? 12.813 -7.204 -24.491 1.00 93.56 169 ASP A O 1
ATOM 1429 N N . ALA A 1 170 ? 13.546 -5.879 -22.839 1.00 90.62 170 ALA A N 1
ATOM 1430 C CA . ALA A 1 170 ? 12.430 -4.960 -22.957 1.00 90.62 170 ALA A CA 1
ATOM 1431 C C . ALA A 1 170 ? 12.433 -4.179 -24.273 1.00 90.62 170 ALA A C 1
ATOM 1433 O O . ALA A 1 170 ? 11.369 -3.704 -24.670 1.00 90.62 170 ALA A O 1
ATOM 1434 N N . GLN A 1 171 ? 13.568 -4.041 -24.958 1.00 90.06 171 GLN A N 1
ATOM 1435 C CA . GLN A 1 171 ? 13.674 -3.240 -26.181 1.00 90.06 171 GLN A CA 1
ATOM 1436 C C . GLN A 1 171 ? 13.546 -4.093 -27.444 1.00 90.06 171 GLN A C 1
ATOM 1438 O O . GLN A 1 171 ? 12.894 -3.697 -28.408 1.00 90.06 171 GLN A O 1
ATOM 1443 N N . THR A 1 172 ? 14.165 -5.265 -27.436 1.00 93.00 172 THR A N 1
ATOM 1444 C CA . THR A 1 172 ? 14.299 -6.166 -28.585 1.00 93.00 172 THR A CA 1
ATOM 1445 C C . THR A 1 172 ? 13.302 -7.318 -28.547 1.00 93.00 172 THR A C 1
ATOM 1447 O O . THR A 1 172 ? 13.040 -7.931 -29.581 1.00 93.00 172 THR A O 1
ATOM 1450 N N . GLY A 1 173 ? 12.748 -7.631 -27.371 1.00 92.38 173 GLY A N 1
ATOM 1451 C CA . GLY A 1 173 ? 11.902 -8.804 -27.163 1.00 92.38 173 GLY A CA 1
ATOM 1452 C C . GLY A 1 173 ? 12.667 -10.128 -27.221 1.00 92.38 173 GLY A C 1
ATOM 1453 O O . GLY A 1 173 ? 12.039 -11.180 -27.329 1.00 92.38 173 GLY A O 1
ATOM 1454 N N . PHE A 1 174 ? 14.005 -10.107 -27.182 1.00 96.25 174 PHE A N 1
ATOM 1455 C CA . PHE A 1 174 ? 14.809 -11.325 -27.183 1.00 96.25 174 PHE A CA 1
ATOM 1456 C C . PHE A 1 174 ? 14.593 -12.118 -25.889 1.00 96.25 174 PHE A C 1
ATOM 1458 O O . PHE A 1 174 ? 14.604 -11.556 -24.798 1.00 96.25 174 PHE A O 1
ATOM 1465 N N . HIS A 1 175 ? 14.382 -13.428 -26.007 1.00 96.44 175 HIS A N 1
ATOM 1466 C CA . HIS A 1 175 ? 14.143 -14.304 -24.863 1.00 96.44 175 HIS A CA 1
ATOM 1467 C C . HIS A 1 175 ? 15.457 -14.695 -24.179 1.00 96.44 175 HIS A C 1
ATOM 1469 O O . HIS A 1 175 ? 16.352 -15.228 -24.834 1.00 96.44 175 HIS A O 1
ATOM 1475 N N . HIS A 1 176 ? 15.520 -14.515 -22.861 1.00 94.12 176 HIS A N 1
ATOM 1476 C CA . HIS A 1 176 ? 16.657 -14.870 -22.012 1.00 94.12 176 HIS A CA 1
ATOM 1477 C C . HIS A 1 176 ? 16.315 -16.068 -21.109 1.00 94.12 176 HIS A C 1
ATOM 1479 O O . HIS A 1 176 ? 15.943 -15.876 -19.947 1.00 94.12 176 HIS A O 1
ATOM 1485 N N . PRO A 1 177 ? 16.406 -17.317 -21.609 1.00 92.25 177 PRO A N 1
ATOM 1486 C CA . PRO A 1 177 ? 16.048 -18.511 -20.837 1.00 92.25 177 PRO A CA 1
ATOM 1487 C C . PRO A 1 177 ? 16.934 -18.738 -19.601 1.00 92.25 177 PRO A C 1
ATOM 1489 O O . PRO A 1 177 ? 16.541 -19.452 -18.680 1.00 92.25 177 PRO A O 1
ATOM 1492 N N . GLU A 1 178 ? 18.132 -18.161 -19.580 1.00 94.12 178 GLU A N 1
ATOM 1493 C CA . GLU A 1 178 ? 19.079 -18.215 -18.469 1.00 94.12 178 GLU A CA 1
ATOM 1494 C C . GLU A 1 178 ? 18.709 -17.282 -17.307 1.00 94.12 178 GLU A C 1
ATOM 1496 O O . GLU A 1 178 ? 19.173 -17.483 -16.182 1.00 94.12 178 GLU A O 1
ATOM 1501 N N . ILE A 1 179 ? 17.864 -16.277 -17.556 1.00 92.50 179 ILE A N 1
ATOM 1502 C CA . ILE A 1 179 ? 17.455 -15.292 -16.558 1.00 92.50 179 ILE A CA 1
ATOM 1503 C C . ILE A 1 179 ? 16.124 -15.718 -15.942 1.00 92.50 179 ILE A C 1
ATOM 1505 O O . ILE A 1 179 ? 15.091 -15.800 -16.602 1.00 92.50 179 ILE A O 1
ATOM 1509 N N . THR A 1 180 ? 16.126 -15.933 -14.627 1.00 91.00 180 THR A N 1
ATOM 1510 C CA . THR A 1 180 ? 14.896 -16.229 -13.884 1.00 91.00 180 THR A CA 1
ATOM 1511 C C . THR A 1 180 ? 14.259 -14.950 -13.339 1.00 91.00 180 THR A C 1
ATOM 1513 O O . THR A 1 180 ? 14.952 -14.010 -12.942 1.00 91.00 180 THR A O 1
ATOM 1516 N N . VAL A 1 181 ? 12.929 -14.931 -13.211 1.00 87.56 181 VAL A N 1
ATOM 1517 C CA . VAL A 1 181 ? 12.210 -13.819 -12.557 1.00 87.56 181 VAL A CA 1
ATOM 1518 C C . VAL A 1 181 ? 12.729 -13.581 -11.135 1.00 87.56 181 VAL A C 1
ATOM 1520 O O . VAL A 1 181 ? 12.938 -12.443 -10.724 1.00 87.56 181 VAL A O 1
ATOM 1523 N N . LYS A 1 182 ? 13.026 -14.658 -10.398 1.00 87.31 182 LYS A N 1
ATOM 1524 C CA . LYS A 1 182 ? 13.565 -14.581 -9.035 1.00 87.31 182 LYS A CA 1
ATOM 1525 C C . LYS A 1 182 ? 14.949 -13.926 -8.983 1.00 87.31 182 LYS A C 1
ATOM 1527 O O . LYS A 1 182 ? 15.215 -13.146 -8.067 1.00 87.31 182 LYS A O 1
ATOM 1532 N N . SER A 1 183 ? 15.836 -14.229 -9.935 1.00 89.25 183 SER A N 1
ATOM 1533 C CA . SER A 1 183 ? 17.159 -13.591 -9.992 1.00 89.25 183 SER A CA 1
ATOM 1534 C C . SER A 1 183 ? 17.055 -12.103 -10.317 1.00 89.25 183 SER A C 1
ATOM 1536 O O . SER A 1 183 ? 17.756 -11.314 -9.687 1.00 89.25 183 SER A O 1
ATOM 1538 N N . LEU A 1 184 ? 16.140 -11.712 -11.213 1.00 87.88 184 LEU A N 1
ATOM 1539 C CA . LEU A 1 184 ? 15.864 -10.300 -11.496 1.00 87.88 184 LEU A CA 1
ATOM 1540 C C . LEU A 1 184 ? 15.339 -9.577 -10.255 1.00 87.88 184 LEU A C 1
ATOM 1542 O O . LEU A 1 184 ? 15.939 -8.597 -9.831 1.00 87.88 184 LEU A O 1
ATOM 1546 N N . GLN A 1 185 ? 14.320 -10.130 -9.591 1.00 84.00 185 GLN A N 1
ATOM 1547 C CA . GLN A 1 185 ? 13.791 -9.576 -8.339 1.00 84.00 185 GLN A CA 1
ATOM 1548 C C . GLN A 1 185 ? 14.873 -9.422 -7.268 1.00 84.00 185 GLN A C 1
ATOM 1550 O O . GLN A 1 185 ? 14.925 -8.404 -6.591 1.00 84.00 185 GLN A O 1
ATOM 1555 N N . THR A 1 186 ? 15.747 -10.417 -7.104 1.00 8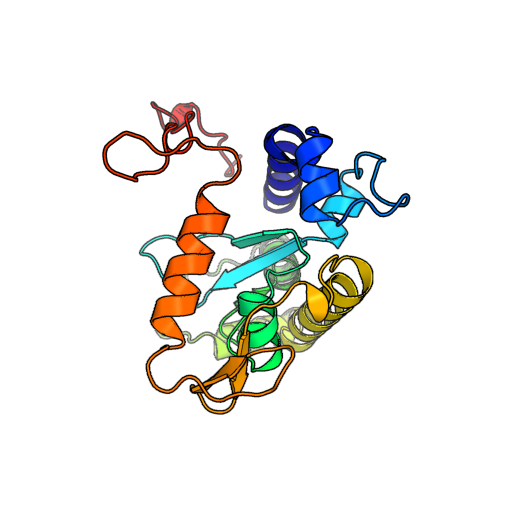3.81 186 THR A N 1
ATOM 1556 C CA . THR A 1 186 ? 16.828 -10.357 -6.107 1.00 83.81 186 THR A CA 1
ATOM 1557 C C . THR A 1 186 ? 17.824 -9.241 -6.432 1.00 83.81 186 THR A C 1
ATOM 1559 O O . THR A 1 186 ? 18.246 -8.509 -5.536 1.00 83.81 186 THR A O 1
ATOM 1562 N N . SER A 1 187 ? 18.172 -9.085 -7.712 1.00 84.06 187 SER A N 1
ATOM 1563 C CA . SER A 1 187 ? 19.032 -8.003 -8.200 1.00 84.06 187 SER A CA 1
ATOM 1564 C C . SER A 1 187 ? 18.393 -6.626 -7.987 1.00 84.06 187 SER A C 1
ATOM 1566 O O . SER A 1 187 ? 19.034 -5.728 -7.438 1.00 84.06 187 SER A O 1
ATOM 1568 N N . ASP A 1 188 ? 17.117 -6.476 -8.346 1.00 81.25 188 ASP A N 1
ATOM 1569 C CA . ASP A 1 188 ? 16.359 -5.236 -8.172 1.00 81.25 188 ASP A CA 1
ATOM 1570 C C . ASP A 1 188 ? 16.215 -4.879 -6.696 1.00 81.25 188 ASP A C 1
ATOM 1572 O O . ASP A 1 188 ? 16.511 -3.755 -6.308 1.00 81.25 188 ASP A O 1
ATOM 1576 N N . VAL A 1 189 ? 15.847 -5.838 -5.842 1.00 76.94 189 VAL A N 1
ATOM 1577 C CA . VAL A 1 189 ? 15.762 -5.634 -4.391 1.00 76.94 189 VAL A CA 1
ATOM 1578 C C . VAL A 1 189 ? 17.108 -5.188 -3.833 1.00 76.94 189 VAL A C 1
ATOM 1580 O O . VAL A 1 189 ? 17.128 -4.236 -3.060 1.00 76.94 189 VAL A O 1
ATOM 1583 N N . LYS A 1 190 ? 18.228 -5.796 -4.252 1.00 73.81 190 LYS A N 1
ATOM 1584 C CA . LYS A 1 190 ? 19.571 -5.361 -3.836 1.00 73.81 190 LYS A CA 1
ATOM 1585 C C . LYS A 1 190 ? 19.805 -3.899 -4.243 1.00 73.81 190 LYS A C 1
ATOM 1587 O O . LYS A 1 190 ? 20.096 -3.070 -3.387 1.00 73.81 190 LYS A O 1
ATOM 1592 N N . ARG A 1 191 ? 19.578 -3.543 -5.511 1.00 69.62 191 ARG A N 1
ATOM 1593 C CA . ARG A 1 191 ? 19.752 -2.165 -6.023 1.00 69.62 191 ARG A CA 1
ATOM 1594 C C . ARG A 1 191 ? 18.844 -1.143 -5.329 1.00 69.62 191 ARG A C 1
ATOM 1596 O O . ARG A 1 191 ? 19.264 -0.013 -5.086 1.00 69.62 191 ARG A O 1
ATOM 1603 N N . ILE A 1 192 ? 17.615 -1.536 -5.008 1.00 67.44 192 ILE A N 1
ATOM 1604 C CA . ILE A 1 192 ? 16.586 -0.657 -4.450 1.00 67.44 192 ILE A CA 1
ATOM 1605 C C . ILE A 1 192 ? 16.760 -0.505 -2.938 1.00 67.44 192 ILE A C 1
ATOM 1607 O O . ILE A 1 192 ? 16.821 0.618 -2.455 1.00 67.44 192 ILE A O 1
ATOM 1611 N N . GLN A 1 193 ? 16.916 -1.596 -2.179 1.00 63.31 193 GLN A N 1
ATOM 1612 C CA . GLN A 1 193 ? 17.097 -1.543 -0.719 1.00 63.31 193 GLN A CA 1
ATOM 1613 C C . GLN A 1 193 ? 18.354 -0.777 -0.299 1.00 63.31 193 GLN A C 1
ATOM 1615 O O . GLN A 1 193 ? 18.420 -0.283 0.826 1.00 63.31 193 GLN A O 1
ATOM 1620 N N . SER A 1 194 ? 19.328 -0.619 -1.195 1.00 53.59 194 SER A N 1
ATOM 1621 C CA . SER A 1 194 ? 20.490 0.229 -0.956 1.00 53.59 194 SER A CA 1
ATOM 1622 C C . SER A 1 194 ? 20.234 1.732 -1.072 1.00 53.59 194 SER A C 1
ATOM 1624 O O . SER A 1 194 ? 21.224 2.434 -1.159 1.00 53.59 194 SER A O 1
ATOM 1626 N N . TYR A 1 195 ? 18.992 2.247 -1.079 1.00 50.09 195 TYR A N 1
ATOM 1627 C CA . TYR A 1 195 ? 18.631 3.685 -1.100 1.00 50.09 195 TYR A CA 1
ATOM 1628 C C . TYR A 1 195 ? 19.704 4.639 -0.503 1.00 50.09 195 TYR A C 1
ATOM 1630 O O . TYR A 1 195 ? 19.662 4.982 0.677 1.00 50.09 195 TYR A O 1
ATOM 1638 N N . GLY A 1 196 ? 20.688 5.054 -1.315 1.00 48.19 196 GLY A N 1
ATOM 1639 C CA . GLY A 1 196 ? 21.797 5.943 -0.926 1.00 48.19 196 GLY A CA 1
ATOM 1640 C C . GLY A 1 196 ? 22.870 5.367 0.017 1.00 48.19 196 GLY A C 1
ATOM 1641 O O . GLY A 1 196 ? 23.766 6.097 0.434 1.00 48.19 196 GLY A O 1
ATOM 1642 N N . ARG A 1 197 ? 22.810 4.082 0.363 1.00 53.19 197 ARG A N 1
ATOM 1643 C CA . ARG A 1 197 ? 23.758 3.404 1.249 1.00 53.19 197 ARG A CA 1
ATOM 1644 C C . ARG A 1 197 ? 24.930 2.838 0.443 1.00 53.19 197 ARG A C 1
ATOM 1646 O O . ARG A 1 197 ? 24.697 1.992 -0.423 1.00 53.19 197 ARG A O 1
ATOM 1653 N N . PRO A 1 198 ? 26.182 3.260 0.710 1.00 55.03 198 PRO A N 1
ATOM 1654 C CA . PRO A 1 198 ? 27.352 2.616 0.119 1.00 55.03 198 PRO A CA 1
ATOM 1655 C C . PRO A 1 198 ? 27.328 1.128 0.462 1.00 55.03 198 PRO A C 1
ATOM 1657 O O . PRO A 1 198 ? 26.837 0.766 1.525 1.00 55.03 198 PRO A O 1
ATOM 1660 N N . TYR A 1 199 ? 27.857 0.258 -0.383 1.00 62.72 199 TYR A N 1
ATOM 1661 C CA . TYR A 1 199 ? 28.094 -1.122 0.031 1.00 62.72 199 TYR A CA 1
ATOM 1662 C C . TYR A 1 199 ? 29.409 -1.198 0.807 1.00 62.72 199 TYR A C 1
ATOM 1664 O O . TYR A 1 199 ? 30.360 -0.487 0.476 1.00 62.72 199 TYR A O 1
ATOM 1672 N N . ASP A 1 200 ? 29.459 -2.020 1.853 1.00 69.81 200 ASP A N 1
ATOM 1673 C CA . ASP A 1 200 ? 30.726 -2.347 2.500 1.00 69.81 200 ASP A CA 1
ATOM 1674 C C . ASP A 1 200 ? 31.561 -3.299 1.623 1.00 69.81 200 ASP A C 1
ATOM 1676 O O . ASP A 1 200 ? 31.164 -3.701 0.525 1.00 69.81 200 ASP A O 1
ATOM 1680 N N . THR A 1 201 ? 32.751 -3.657 2.104 1.00 79.31 201 THR A N 1
ATOM 1681 C CA . THR A 1 201 ? 33.657 -4.578 1.405 1.00 79.31 201 THR A CA 1
ATOM 1682 C C . THR A 1 201 ? 33.086 -5.990 1.229 1.00 79.31 201 THR A C 1
ATOM 1684 O O . THR A 1 201 ? 33.626 -6.743 0.422 1.00 79.31 201 THR A O 1
ATOM 1687 N N . ASP A 1 202 ? 32.007 -6.341 1.938 1.00 77.75 202 ASP A N 1
ATOM 1688 C CA . ASP A 1 202 ? 31.311 -7.630 1.853 1.00 77.75 202 ASP A CA 1
ATOM 1689 C C . ASP A 1 202 ? 30.070 -7.572 0.936 1.00 77.75 202 ASP A C 1
ATOM 1691 O O . ASP A 1 202 ? 29.256 -8.499 0.937 1.00 77.75 202 ASP A O 1
ATOM 1695 N N . GLU A 1 203 ? 29.874 -6.481 0.187 1.00 68.12 203 GLU A N 1
ATOM 1696 C CA . GLU A 1 203 ? 28.657 -6.212 -0.589 1.00 68.12 203 GLU A CA 1
ATOM 1697 C C . GLU A 1 203 ? 27.361 -6.212 0.242 1.00 68.12 203 GLU A C 1
ATOM 1699 O O . GLU A 1 203 ? 26.271 -6.503 -0.277 1.00 68.12 203 GLU A O 1
ATOM 1704 N N . LYS A 1 204 ? 27.435 -5.820 1.517 1.00 61.88 204 LYS A N 1
ATOM 1705 C CA . LYS A 1 204 ? 26.252 -5.537 2.340 1.00 61.88 204 LYS A CA 1
ATOM 1706 C C . LYS A 1 204 ? 25.945 -4.037 2.318 1.00 61.88 204 LYS A C 1
ATOM 1708 O O . LYS A 1 204 ? 26.873 -3.230 2.249 1.00 61.88 204 LYS A O 1
ATOM 1713 N N . PRO A 1 205 ? 24.668 -3.620 2.377 1.00 58.41 205 PRO A N 1
ATOM 1714 C CA . PRO A 1 205 ? 24.331 -2.204 2.491 1.00 58.41 205 PRO A CA 1
ATOM 1715 C C . PRO A 1 205 ? 24.957 -1.617 3.768 1.00 58.41 205 PRO A C 1
ATOM 1717 O O . PRO A 1 205 ? 24.649 -2.070 4.869 1.00 58.41 205 PRO A O 1
ATOM 1720 N N . SER A 1 206 ? 25.831 -0.618 3.637 1.00 56.69 206 SER A N 1
ATOM 1721 C CA . SER A 1 206 ? 26.452 0.080 4.768 1.00 56.69 206 SER A CA 1
ATOM 1722 C C . SER A 1 206 ? 25.521 1.163 5.323 1.00 56.69 206 SER A C 1
ATOM 1724 O O . SER A 1 206 ? 24.841 1.880 4.590 1.00 56.69 206 SER A O 1
ATOM 1726 N N . GLY A 1 207 ? 25.451 1.256 6.650 1.00 50.31 207 GLY A N 1
ATOM 1727 C CA . GLY A 1 207 ? 24.487 2.079 7.383 1.00 50.31 207 GLY A CA 1
ATOM 1728 C C . GLY A 1 207 ? 23.607 1.214 8.283 1.00 50.31 207 GLY A C 1
ATOM 1729 O O . GLY A 1 207 ? 23.182 0.129 7.893 1.00 50.31 207 GLY A O 1
ATOM 1730 N N . GLY A 1 208 ? 23.343 1.676 9.505 1.00 43.69 208 GLY A N 1
ATOM 1731 C CA . GLY A 1 208 ? 22.577 0.917 10.494 1.00 43.69 208 GLY A CA 1
ATOM 1732 C C . GLY A 1 208 ? 21.141 0.638 10.044 1.00 43.69 208 GLY A C 1
ATOM 1733 O O . GLY A 1 208 ? 20.520 1.451 9.348 1.00 43.69 208 GLY A O 1
ATOM 1734 N N . TYR A 1 209 ? 20.588 -0.512 10.438 1.00 46.75 209 TYR A N 1
ATOM 1735 C CA . TYR A 1 209 ? 19.131 -0.664 10.564 1.00 46.75 209 TYR A CA 1
ATOM 1736 C C . TYR A 1 209 ? 18.575 0.539 11.335 1.00 46.75 209 TYR A C 1
ATOM 1738 O O . TYR A 1 209 ? 19.333 1.119 12.104 1.00 46.75 209 TYR A O 1
ATOM 1746 N N . TYR A 1 210 ? 17.313 0.927 11.090 1.00 45.47 210 TYR A N 1
ATOM 1747 C CA . TYR A 1 210 ? 16.587 1.987 11.815 1.00 45.47 210 TYR A CA 1
ATOM 1748 C C . TYR A 1 210 ? 17.279 2.360 13.136 1.00 45.47 210 TYR A C 1
ATOM 1750 O O . TYR A 1 210 ? 17.246 1.572 14.071 1.00 45.47 210 TYR A O 1
ATOM 1758 N N . ASN A 1 211 ? 17.985 3.499 13.163 1.00 41.59 211 ASN A N 1
ATOM 1759 C CA . ASN A 1 211 ? 18.924 3.868 14.238 1.00 41.59 211 ASN A CA 1
ATOM 1760 C C . ASN A 1 211 ? 18.227 4.284 15.545 1.00 41.59 211 ASN A C 1
ATOM 1762 O O . ASN A 1 211 ? 18.893 4.694 16.489 1.00 41.59 211 ASN A O 1
ATOM 1766 N N . PHE A 1 212 ? 16.898 4.210 15.589 1.00 51.22 212 PHE A N 1
ATOM 1767 C CA . PHE A 1 212 ? 16.093 4.583 16.744 1.00 51.22 212 PHE A CA 1
ATOM 1768 C C . PHE A 1 212 ? 15.238 3.416 17.246 1.00 51.22 212 PHE A C 1
ATOM 1770 O O . PHE A 1 212 ? 14.055 3.643 17.528 1.00 51.22 212 PHE A O 1
ATOM 1777 N N . PRO A 1 213 ? 15.741 2.161 17.337 1.00 52.28 213 PRO A N 1
ATOM 1778 C CA . PRO A 1 213 ? 14.981 1.186 18.098 1.00 52.28 213 PRO A CA 1
ATOM 1779 C C . PRO A 1 213 ? 14.885 1.786 19.499 1.00 52.28 213 PRO A C 1
ATOM 1781 O O . PRO A 1 213 ? 15.913 2.128 20.077 1.00 52.28 213 PRO A O 1
ATOM 1784 N N . ALA A 1 214 ? 13.672 2.022 19.996 1.00 55.06 214 ALA A N 1
ATOM 1785 C CA . ALA A 1 214 ? 13.532 2.549 21.341 1.00 55.06 214 ALA A CA 1
ATOM 1786 C C . ALA A 1 214 ? 14.264 1.582 22.275 1.00 55.06 214 ALA A C 1
ATOM 1788 O O . ALA A 1 214 ? 13.892 0.408 22.368 1.00 55.06 214 ALA A O 1
ATOM 1789 N N . GLU A 1 215 ? 15.345 2.048 22.899 1.00 57.88 215 GLU A N 1
ATOM 1790 C CA . GLU A 1 215 ? 16.154 1.214 23.791 1.00 57.88 215 GLU A CA 1
ATOM 1791 C C . GLU A 1 215 ? 15.320 0.814 25.013 1.00 57.88 215 GLU A C 1
ATOM 1793 O O . GLU A 1 215 ? 15.524 -0.240 25.620 1.00 57.88 215 GLU A O 1
ATOM 1798 N N . ASN A 1 216 ? 14.314 1.634 25.321 1.00 64.44 216 ASN A N 1
ATOM 1799 C CA . ASN A 1 216 ? 13.329 1.408 26.351 1.00 64.44 216 ASN A CA 1
ATOM 1800 C C . ASN A 1 216 ? 11.908 1.527 25.767 1.00 64.44 216 ASN A C 1
ATOM 1802 O O . ASN A 1 216 ? 11.557 2.584 25.247 1.00 64.44 216 ASN A O 1
ATOM 1806 N N . PRO A 1 217 ? 11.034 0.513 25.919 1.00 63.88 217 PRO A N 1
ATOM 1807 C CA . PRO A 1 217 ? 9.631 0.596 25.505 1.00 63.88 217 PRO A CA 1
ATOM 1808 C C . PRO A 1 217 ? 8.868 1.804 26.071 1.00 63.88 217 PRO A C 1
ATOM 1810 O O . PRO A 1 217 ? 7.872 2.204 25.489 1.00 63.88 217 PRO A O 1
ATOM 1813 N N . LYS A 1 218 ? 9.337 2.405 27.175 1.00 68.25 218 LYS A N 1
ATOM 1814 C CA . LYS A 1 218 ? 8.767 3.633 27.763 1.00 68.25 218 LYS A CA 1
ATOM 1815 C C . LYS A 1 218 ? 9.060 4.914 26.970 1.00 68.25 218 LYS A C 1
ATOM 1817 O O . LYS A 1 218 ? 8.478 5.947 27.271 1.00 68.25 218 LYS A O 1
ATOM 1822 N N . GLU A 1 219 ? 9.994 4.868 26.024 1.00 65.56 219 GLU A N 1
ATOM 1823 C CA . GLU A 1 219 ? 10.289 5.968 25.094 1.00 65.56 219 GLU A CA 1
ATOM 1824 C C . GLU A 1 219 ? 9.407 5.906 23.845 1.00 65.56 219 GLU A C 1
ATOM 1826 O O . GLU A 1 219 ? 9.318 6.878 23.095 1.00 65.56 219 GLU A O 1
ATOM 1831 N N . LEU A 1 220 ? 8.751 4.765 23.614 1.00 67.81 220 LEU A N 1
ATOM 1832 C CA . LEU A 1 220 ? 7.718 4.673 22.599 1.00 67.81 220 LEU A CA 1
ATOM 1833 C C . LEU A 1 220 ? 6.514 5.466 23.083 1.00 67.81 220 LEU A C 1
ATOM 1835 O O . LEU A 1 220 ? 6.107 5.355 24.238 1.00 67.81 220 LEU A O 1
ATOM 1839 N N . GLN A 1 221 ? 5.944 6.254 22.175 1.00 68.75 221 GLN A N 1
ATOM 1840 C CA . GLN A 1 221 ? 4.663 6.889 22.422 1.00 68.75 221 GLN A CA 1
ATOM 1841 C C . GLN A 1 221 ? 3.659 5.816 22.847 1.00 68.75 221 GLN A C 1
ATOM 1843 O O . GLN A 1 221 ? 3.477 4.824 22.133 1.00 68.75 221 GLN A O 1
ATOM 1848 N N . ASP A 1 222 ? 3.036 6.011 24.009 1.00 69.44 222 ASP A N 1
ATOM 1849 C CA . ASP A 1 222 ? 1.902 5.191 24.393 1.00 69.44 222 ASP A CA 1
ATOM 1850 C C . ASP A 1 222 ? 0.749 5.556 23.461 1.00 69.44 222 ASP A C 1
ATOM 1852 O O . ASP A 1 222 ? 0.282 6.694 23.425 1.00 69.44 222 ASP A O 1
ATOM 1856 N N . TRP A 1 223 ? 0.361 4.602 22.621 1.00 65.62 223 TRP A N 1
ATOM 1857 C CA . TRP A 1 223 ? -0.753 4.781 21.702 1.00 65.62 223 TRP A CA 1
ATOM 1858 C C . TRP A 1 223 ? -2.091 4.483 22.380 1.00 65.62 223 TRP A C 1
ATOM 1860 O O . TRP A 1 223 ? -3.116 4.688 21.744 1.00 65.62 223 TRP A O 1
ATOM 1870 N N . THR A 1 224 ? -2.094 3.987 23.623 1.00 60.97 224 THR A N 1
ATOM 1871 C CA . THR A 1 224 ? -3.299 3.614 24.378 1.00 60.97 224 THR A CA 1
ATOM 1872 C C . THR A 1 224 ? -3.882 4.741 25.234 1.00 60.97 224 THR A C 1
ATOM 1874 O O . THR A 1 224 ? -5.023 4.606 25.676 1.00 60.97 224 THR A O 1
ATOM 1877 N N . GLU A 1 225 ? -3.143 5.842 25.413 1.00 49.38 225 GLU A N 1
ATOM 1878 C CA . GLU A 1 225 ? -3.615 7.104 26.015 1.00 49.38 225 GLU A CA 1
ATOM 1879 C C . GLU A 1 225 ? -4.207 8.061 24.963 1.00 49.38 225 GLU A C 1
ATOM 1881 O O . GLU A 1 225 ? -5.175 8.778 25.309 1.00 49.38 225 GLU A O 1
#

Mean predicted aligned error: 8.68 Å

Solvent-accessible surface area (backbone atoms only — not comparable to full-atom values): 13438 Å² total; per-residue (Å²): 94,71,68,57,54,53,51,50,52,49,48,53,45,39,70,76,45,53,65,42,62,69,53,34,34,63,70,41,54,63,45,78,91,49,78,58,72,74,52,68,71,57,48,56,69,34,44,53,45,26,34,52,55,78,51,96,52,101,54,93,56,79,47,78,41,68,57,41,64,54,72,70,57,40,51,33,40,76,72,52,75,39,77,34,85,92,26,41,46,35,43,69,44,54,50,54,52,52,49,53,29,59,76,66,70,54,73,66,92,71,64,52,93,82,62,50,70,64,56,55,46,51,51,36,30,74,76,70,68,47,51,57,67,60,41,45,52,50,50,54,53,49,53,51,52,36,34,75,72,42,52,49,79,52,76,88,77,42,69,62,40,78,56,97,79,38,34,19,36,50,87,80,61,49,76,38,90,89,47,46,59,68,57,52,50,53,53,49,48,55,67,54,77,28,74,90,34,56,62,43,100,84,74,43,66,41,72,80,70,80,90,71,67,64,92,42,78,85,73,46,81,73,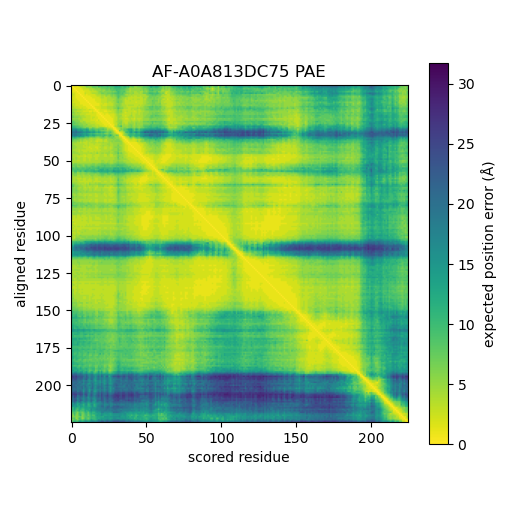69,88,118

pLDDT: mean 81.63, std 13.37, range [41.59, 98.38]